Protein AF-A0A7K3YG93-F1 (afdb_monomer_lite)

Radius of gyration: 19.0 Å; chains: 1; bounding box: 47×40×54 Å

Structure (mmCIF, N/CA/C/O backbone):
data_AF-A0A7K3YG93-F1
#
_entry.id   AF-A0A7K3YG93-F1
#
loop_
_atom_site.group_PDB
_atom_site.id
_atom_site.type_symbol
_atom_site.label_atom_id
_atom_site.label_alt_id
_atom_site.label_comp_id
_atom_site.label_asym_id
_atom_site.label_entity_id
_atom_site.label_seq_id
_atom_site.pdbx_PDB_ins_code
_atom_site.Cartn_x
_atom_site.Cartn_y
_atom_site.Cartn_z
_atom_site.occupancy
_atom_site.B_iso_or_equiv
_atom_site.auth_seq_id
_atom_site.auth_comp_id
_atom_site.auth_asym_id
_atom_site.auth_atom_id
_atom_site.pdbx_PDB_model_num
ATOM 1 N N . ALA A 1 1 ? -0.088 -0.864 11.728 1.00 60.72 1 ALA A N 1
ATOM 2 C CA . ALA A 1 1 ? -0.391 0.146 10.686 1.00 60.72 1 ALA A CA 1
ATOM 3 C C . ALA A 1 1 ? 0.428 1.402 10.944 1.00 60.72 1 ALA A C 1
ATOM 5 O O . ALA A 1 1 ? 0.607 1.742 12.107 1.00 60.72 1 ALA A O 1
ATOM 6 N N . TYR A 1 2 ? 0.928 2.059 9.896 1.00 77.44 2 TYR A N 1
ATOM 7 C CA . TYR A 1 2 ? 1.592 3.366 9.983 1.00 77.44 2 TYR A CA 1
ATOM 8 C C . TYR A 1 2 ? 0.652 4.437 9.450 1.00 77.44 2 TYR A C 1
ATOM 10 O O . TYR A 1 2 ? -0.000 4.187 8.440 1.00 77.44 2 TYR A O 1
ATOM 18 N N . ARG A 1 3 ? 0.604 5.607 10.090 1.00 77.75 3 ARG A N 1
ATOM 19 C CA . ARG A 1 3 ? -0.238 6.729 9.654 1.00 77.75 3 ARG A CA 1
ATOM 20 C C . ARG A 1 3 ? 0.199 7.260 8.289 1.00 77.75 3 ARG A C 1
ATOM 22 O O . ARG A 1 3 ? -0.555 7.232 7.326 1.00 77.75 3 ARG A O 1
ATOM 29 N N . ASN A 1 4 ? 1.475 7.601 8.184 1.00 73.62 4 ASN A N 1
ATOM 30 C CA . ASN A 1 4 ? 2.064 8.216 7.008 1.00 73.62 4 ASN A CA 1
ATOM 31 C C . ASN A 1 4 ? 3.400 7.541 6.658 1.00 73.62 4 ASN A C 1
ATOM 33 O O . ASN A 1 4 ? 4.295 7.372 7.490 1.00 73.62 4 ASN A O 1
ATOM 37 N N . TYR A 1 5 ? 3.529 7.123 5.398 1.00 82.62 5 TYR A N 1
ATOM 38 C CA . TYR A 1 5 ? 4.774 6.603 4.838 1.00 82.62 5 TYR A CA 1
ATOM 39 C C . TYR A 1 5 ? 5.528 7.702 4.086 1.00 82.62 5 TYR A C 1
ATOM 41 O O . TYR A 1 5 ? 5.063 8.826 3.931 1.00 82.62 5 TYR A O 1
ATOM 49 N N . THR A 1 6 ? 6.750 7.394 3.667 1.00 92.44 6 THR A N 1
ATOM 50 C CA . THR A 1 6 ? 7.580 8.275 2.839 1.00 92.44 6 THR A CA 1
ATOM 51 C C . THR A 1 6 ? 7.626 7.698 1.431 1.00 92.44 6 THR A C 1
ATOM 53 O O . THR A 1 6 ? 7.935 6.518 1.272 1.00 92.44 6 THR A O 1
ATOM 56 N N . ALA A 1 7 ? 7.344 8.520 0.424 1.00 96.69 7 ALA A N 1
ATOM 57 C CA . ALA A 1 7 ? 7.606 8.180 -0.964 1.00 96.69 7 ALA A CA 1
ATOM 58 C C . ALA A 1 7 ? 9.113 8.219 -1.222 1.00 96.69 7 ALA A C 1
ATOM 60 O O . ALA A 1 7 ? 9.806 9.155 -0.810 1.00 96.69 7 ALA A O 1
ATOM 61 N N . TYR A 1 8 ? 9.628 7.219 -1.928 1.00 97.75 8 TYR A N 1
ATOM 62 C CA . TYR A 1 8 ? 11.050 7.117 -2.221 1.00 97.75 8 TYR A CA 1
ATOM 63 C C . TYR A 1 8 ? 11.337 7.295 -3.702 1.00 97.75 8 TYR A C 1
ATOM 65 O O . TYR A 1 8 ? 10.707 6.676 -4.556 1.00 97.75 8 TYR A O 1
ATOM 73 N N . ILE A 1 9 ? 12.355 8.106 -3.980 1.00 97.69 9 ILE A N 1
ATOM 74 C CA . ILE A 1 9 ? 13.013 8.215 -5.283 1.00 97.69 9 ILE A CA 1
ATOM 75 C C . ILE A 1 9 ? 14.502 7.911 -5.119 1.00 97.69 9 ILE A C 1
ATOM 77 O O . ILE A 1 9 ? 15.042 7.972 -4.015 1.00 97.69 9 ILE A O 1
ATOM 81 N N . ASN A 1 10 ? 15.198 7.638 -6.218 1.00 97.50 10 ASN A N 1
ATOM 82 C CA . ASN A 1 10 ? 16.649 7.483 -6.211 1.00 97.50 10 ASN A CA 1
ATOM 83 C C . ASN A 1 10 ? 17.319 8.634 -6.966 1.00 97.50 10 ASN A C 1
ATOM 85 O O . ASN A 1 10 ? 17.122 8.772 -8.171 1.00 97.50 10 ASN A O 1
ATOM 89 N N . ARG A 1 11 ? 18.124 9.458 -6.286 1.00 96.38 11 ARG A N 1
ATOM 90 C CA . ARG A 1 11 ? 18.856 10.568 -6.929 1.00 96.38 11 ARG A CA 1
ATOM 91 C C . ARG A 1 11 ? 20.159 10.158 -7.613 1.00 96.38 11 ARG A C 1
ATOM 93 O O . ARG A 1 11 ? 20.694 10.955 -8.383 1.00 96.38 11 ARG A O 1
ATOM 100 N N . GLN A 1 12 ? 20.682 8.970 -7.326 1.00 96.69 12 GLN A N 1
ATOM 101 C CA . GLN A 1 12 ? 21.918 8.478 -7.928 1.00 96.69 12 GLN A CA 1
ATOM 102 C C . GLN A 1 12 ? 21.663 7.983 -9.358 1.00 96.69 12 GLN A C 1
ATOM 104 O O . GLN A 1 12 ? 20.558 7.541 -9.658 1.00 96.69 12 GLN A O 1
ATOM 109 N N . PRO A 1 13 ? 22.652 8.028 -10.265 1.00 96.44 13 PRO A N 1
ATOM 110 C CA . PRO A 1 13 ? 22.488 7.523 -11.630 1.00 96.44 13 PRO A CA 1
ATOM 111 C C . PRO A 1 13 ? 22.452 5.985 -11.721 1.00 96.44 13 PRO A C 1
ATOM 113 O O . PRO A 1 13 ? 22.258 5.442 -12.805 1.00 96.44 13 PRO A O 1
ATOM 116 N N . SER A 1 14 ? 22.653 5.281 -10.605 1.00 96.56 14 SER A N 1
ATOM 117 C CA . SER A 1 14 ? 22.597 3.822 -10.502 1.00 96.56 14 SER A CA 1
ATOM 118 C C . SER A 1 14 ? 21.203 3.323 -10.114 1.00 96.56 14 SER A C 1
ATOM 120 O O . SER A 1 14 ? 20.341 4.086 -9.679 1.00 96.56 14 SER A O 1
ATOM 122 N N . ARG A 1 15 ? 20.977 2.012 -10.248 1.00 97.38 15 ARG A N 1
ATOM 123 C CA . ARG A 1 15 ? 19.822 1.333 -9.649 1.00 97.38 15 ARG A CA 1
ATOM 124 C C . ARG A 1 15 ? 20.145 0.973 -8.196 1.00 97.38 15 ARG A C 1
ATOM 126 O O . ARG A 1 15 ? 21.218 0.439 -7.932 1.00 97.38 15 ARG A O 1
ATOM 133 N N . MET A 1 16 ? 19.221 1.251 -7.279 1.00 97.38 16 MET A N 1
ATOM 134 C CA . MET A 1 16 ? 19.376 0.954 -5.852 1.00 97.38 16 MET A CA 1
ATOM 135 C C . MET A 1 16 ? 18.564 -0.281 -5.460 1.00 97.38 16 MET A C 1
ATOM 137 O O . MET A 1 16 ? 17.342 -0.290 -5.607 1.00 97.38 16 MET A O 1
ATOM 141 N N . THR A 1 17 ? 19.225 -1.297 -4.911 1.00 97.88 17 THR A N 1
ATOM 142 C CA . THR A 1 17 ? 18.550 -2.442 -4.289 1.00 97.88 17 THR A CA 1
ATOM 143 C C . THR A 1 17 ? 17.879 -2.005 -2.990 1.00 97.88 17 THR A C 1
ATOM 145 O O . THR A 1 17 ? 18.508 -1.388 -2.133 1.00 97.88 17 THR A O 1
ATOM 148 N N . THR A 1 18 ? 16.586 -2.283 -2.845 1.00 96.50 18 THR A N 1
ATOM 149 C CA . THR A 1 18 ? 15.791 -1.823 -1.702 1.00 96.50 18 THR A CA 1
ATOM 150 C C . THR A 1 18 ? 14.505 -2.630 -1.523 1.00 96.50 18 THR A C 1
ATOM 152 O O . THR A 1 18 ? 13.953 -3.161 -2.490 1.00 96.50 18 THR A O 1
ATOM 155 N N . ILE A 1 19 ? 13.996 -2.662 -0.290 1.00 95.56 19 ILE A N 1
ATOM 156 C CA . ILE A 1 19 ? 12.670 -3.206 0.031 1.00 95.56 19 ILE A CA 1
ATOM 157 C C . ILE A 1 19 ? 11.530 -2.381 -0.583 1.00 95.56 19 ILE A C 1
ATOM 159 O O . ILE A 1 19 ? 10.408 -2.859 -0.684 1.00 95.56 19 ILE A O 1
ATOM 163 N N . PHE A 1 20 ? 11.815 -1.160 -1.049 1.00 95.69 20 PHE A N 1
ATOM 164 C CA . PHE A 1 20 ? 10.829 -0.275 -1.674 1.00 95.69 20 PHE A CA 1
ATOM 165 C C . PHE A 1 20 ? 10.733 -0.417 -3.198 1.00 95.69 20 PHE A C 1
ATOM 167 O O . PHE A 1 20 ? 10.225 0.474 -3.869 1.00 95.69 20 PHE A O 1
ATOM 174 N N . SER A 1 21 ? 11.265 -1.488 -3.787 1.00 96.44 21 SER A N 1
ATOM 175 C CA . SER A 1 21 ? 11.189 -1.732 -5.231 1.00 96.44 21 SER A CA 1
ATOM 176 C C . SER A 1 21 ? 11.214 -3.228 -5.531 1.00 96.44 21 SER A C 1
ATOM 178 O O . SER A 1 21 ? 11.872 -3.984 -4.819 1.00 96.44 21 SER A O 1
ATOM 180 N N . VAL A 1 22 ? 10.545 -3.659 -6.603 1.00 97.06 22 VAL A N 1
ATOM 181 C CA . VAL A 1 22 ? 10.549 -5.063 -7.052 1.00 97.06 22 VAL A CA 1
ATOM 182 C C . VAL A 1 22 ? 11.882 -5.428 -7.702 1.00 97.06 22 VAL A C 1
ATOM 184 O O . VAL A 1 22 ? 12.492 -6.430 -7.345 1.00 97.06 22 VAL A O 1
ATOM 187 N N . THR A 1 23 ? 12.371 -4.596 -8.622 1.00 96.19 23 THR A N 1
ATOM 188 C CA . THR A 1 23 ? 13.607 -4.851 -9.383 1.00 96.19 23 THR A CA 1
ATOM 189 C C . THR A 1 23 ? 14.755 -3.914 -9.005 1.00 96.19 23 THR A C 1
ATOM 191 O O . THR A 1 23 ? 15.843 -4.037 -9.555 1.00 96.19 23 THR A O 1
ATOM 194 N N . GLY A 1 24 ? 14.531 -2.991 -8.066 1.00 97.12 24 GLY A N 1
ATOM 195 C CA . GLY A 1 24 ? 15.477 -1.975 -7.596 1.00 97.12 24 GLY A CA 1
ATOM 196 C C . GLY A 1 24 ? 15.094 -0.592 -8.116 1.00 97.12 24 GLY A C 1
ATOM 197 O O . GLY A 1 24 ? 14.645 -0.477 -9.248 1.00 97.12 24 GLY A O 1
ATOM 198 N N . LEU A 1 25 ? 15.266 0.457 -7.314 1.00 97.12 25 LEU A N 1
ATOM 199 C CA . LEU A 1 25 ? 14.779 1.803 -7.624 1.00 97.12 25 LEU A CA 1
ATOM 200 C C . LEU A 1 25 ? 15.732 2.528 -8.587 1.00 97.12 25 LEU A C 1
ATOM 202 O O . LEU A 1 25 ? 16.892 2.795 -8.250 1.00 97.12 25 LEU A O 1
ATOM 206 N N . GLN A 1 26 ? 15.271 2.828 -9.797 1.00 97.19 26 GLN A N 1
ATOM 207 C CA . GLN A 1 26 ? 16.059 3.433 -10.865 1.00 97.19 26 GLN A CA 1
ATOM 208 C C . GLN A 1 26 ? 16.190 4.948 -10.688 1.00 97.19 26 GLN A C 1
ATOM 210 O O . GLN A 1 26 ? 15.213 5.676 -10.498 1.00 97.19 26 GLN A O 1
ATOM 215 N N . GLY A 1 27 ? 17.420 5.444 -10.795 1.00 95.81 27 GLY A N 1
ATOM 216 C CA . GLY A 1 27 ? 17.695 6.872 -10.807 1.00 95.81 27 GLY A CA 1
ATOM 217 C C . GLY A 1 27 ? 18.307 7.369 -12.124 1.00 95.81 27 GLY A C 1
ATOM 218 O O . GLY A 1 27 ? 18.470 6.602 -13.076 1.00 95.81 27 GLY A O 1
ATOM 219 N N . PRO A 1 28 ? 18.598 8.677 -12.218 1.00 95.88 28 PRO A N 1
ATOM 220 C CA . PRO A 1 28 ? 18.260 9.698 -11.231 1.00 95.88 28 PRO A CA 1
ATOM 221 C C . PRO A 1 28 ? 16.800 10.164 -11.399 1.00 95.88 28 PRO A C 1
ATOM 223 O O . PRO A 1 28 ? 16.418 10.644 -12.466 1.00 95.88 28 PRO A O 1
ATOM 226 N N . CYS A 1 29 ? 15.992 10.033 -10.343 1.00 95.62 29 CYS A N 1
ATOM 227 C CA . CYS A 1 29 ? 14.577 10.420 -10.265 1.00 95.62 29 CYS A CA 1
ATOM 228 C C . CYS A 1 29 ? 13.727 9.905 -11.443 1.00 95.62 29 CYS A C 1
ATOM 230 O O . CYS A 1 29 ? 12.927 10.657 -12.000 1.00 95.62 29 CYS A O 1
ATOM 232 N N . ARG A 1 30 ? 13.941 8.651 -11.866 1.00 95.75 30 ARG A N 1
ATOM 233 C CA . ARG A 1 30 ? 13.209 8.044 -12.993 1.00 95.75 30 ARG A CA 1
ATOM 234 C C . ARG A 1 30 ? 11.867 7.463 -12.580 1.00 95.75 30 ARG A C 1
ATOM 236 O O . ARG A 1 30 ? 10.958 7.417 -13.397 1.00 95.75 30 ARG A O 1
ATOM 243 N N . GLU A 1 31 ? 11.764 7.056 -11.326 1.00 96.19 31 GLU A N 1
ATOM 244 C CA . GLU A 1 31 ? 10.587 6.421 -10.765 1.00 96.19 31 GLU A CA 1
ATOM 245 C C . GLU A 1 31 ? 10.474 6.710 -9.268 1.00 96.19 31 GLU A C 1
ATOM 247 O O . GLU A 1 31 ? 11.459 7.060 -8.603 1.00 96.19 31 GLU A O 1
ATOM 252 N N . ALA A 1 32 ? 9.252 6.574 -8.767 1.00 97.31 32 ALA A N 1
ATOM 253 C CA . ALA A 1 32 ? 8.901 6.677 -7.368 1.00 97.31 32 ALA A CA 1
ATOM 254 C C . ALA A 1 32 ? 8.198 5.406 -6.888 1.00 97.31 32 ALA A C 1
ATOM 256 O O . ALA A 1 32 ? 7.448 4.770 -7.630 1.00 97.31 32 ALA A O 1
ATOM 257 N N . SER A 1 33 ? 8.417 5.084 -5.618 1.00 97.06 33 SER A N 1
ATOM 258 C CA . SER A 1 33 ? 7.696 4.040 -4.899 1.00 97.06 33 SER A CA 1
ATOM 259 C C . SER A 1 33 ? 6.996 4.630 -3.686 1.00 97.06 33 SER A C 1
ATOM 261 O O . SER A 1 33 ? 7.556 5.497 -3.004 1.00 97.06 33 SER A O 1
ATOM 263 N N . VAL A 1 34 ? 5.772 4.176 -3.434 1.00 95.75 34 VAL A N 1
ATOM 264 C CA . VAL A 1 34 ? 4.904 4.684 -2.368 1.00 95.75 34 VAL A CA 1
ATOM 265 C C . VAL A 1 34 ? 4.242 3.539 -1.606 1.00 95.75 34 VAL A C 1
ATOM 267 O O . VAL A 1 34 ? 4.029 2.451 -2.145 1.00 95.75 34 VAL A O 1
ATOM 270 N N . SER A 1 35 ? 3.860 3.816 -0.364 1.00 93.19 35 SER A N 1
ATOM 271 C CA . SER A 1 35 ? 3.101 2.908 0.500 1.00 93.19 35 SER A CA 1
ATOM 272 C C . SER A 1 35 ? 2.025 3.693 1.238 1.00 93.19 35 SER A C 1
ATOM 274 O O . SER A 1 35 ? 2.188 4.887 1.467 1.00 93.19 35 SER A O 1
ATOM 276 N N . GLY A 1 36 ? 0.972 3.003 1.662 1.00 91.94 36 GLY A N 1
ATOM 277 C CA . GLY A 1 36 ? -0.138 3.549 2.431 1.00 91.94 36 GLY A CA 1
ATOM 278 C C . GLY A 1 36 ? -1.427 3.654 1.624 1.00 91.94 36 GLY A C 1
ATOM 279 O O . GLY A 1 36 ? -1.422 3.765 0.399 1.00 91.94 36 GLY A O 1
ATOM 280 N N . CYS A 1 37 ? -2.547 3.618 2.338 1.00 92.06 37 CYS A N 1
ATOM 281 C CA . CYS A 1 37 ? -3.877 3.607 1.742 1.00 92.06 37 CYS A CA 1
ATOM 282 C C . CYS A 1 37 ? -4.572 4.971 1.803 1.00 92.06 37 CYS A C 1
ATOM 284 O O . CYS A 1 37 ? -5.772 4.988 1.615 1.00 92.06 37 CYS A O 1
ATOM 286 N N . GLY A 1 38 ? -3.875 6.085 2.056 1.00 94.25 38 GLY A N 1
ATOM 287 C CA . GLY A 1 38 ? -4.475 7.428 2.041 1.00 94.25 38 GLY A CA 1
ATOM 288 C C . GLY A 1 38 ? -5.605 7.622 3.058 1.00 94.25 38 GLY A C 1
ATOM 289 O O . GLY A 1 38 ? -5.497 7.154 4.189 1.00 94.25 38 GLY A O 1
ATOM 290 N N . GLU A 1 39 ? -6.687 8.279 2.647 1.00 95.19 39 GLU A N 1
ATOM 291 C CA . GLU A 1 39 ? -7.823 8.715 3.483 1.00 95.19 39 GLU A CA 1
ATOM 292 C C . GLU A 1 39 ? -8.576 7.606 4.225 1.00 95.19 39 GLU A C 1
ATOM 294 O O . GLU A 1 39 ? -9.309 7.908 5.154 1.00 95.19 39 GLU A O 1
ATOM 299 N N . ILE A 1 40 ? -8.386 6.324 3.896 1.00 94.56 40 ILE A N 1
ATOM 300 C CA . ILE A 1 40 ? -8.977 5.208 4.668 1.00 94.56 40 ILE A CA 1
ATOM 301 C C . ILE A 1 40 ? -8.044 4.665 5.755 1.00 94.56 40 ILE A C 1
ATOM 303 O O . ILE A 1 40 ? -8.359 3.678 6.420 1.00 94.56 40 ILE A O 1
ATOM 307 N N . ASN A 1 41 ? -6.859 5.252 5.925 1.00 95.12 41 ASN A N 1
ATOM 308 C CA . ASN A 1 41 ? -5.943 4.845 6.976 1.00 95.12 41 ASN A CA 1
ATOM 309 C C . ASN A 1 41 ? -6.586 5.101 8.352 1.00 95.12 41 ASN A C 1
ATOM 311 O O . ASN A 1 41 ? -6.976 6.238 8.628 1.00 95.12 41 ASN A O 1
ATOM 315 N N . PRO A 1 42 ? -6.657 4.101 9.249 1.00 94.81 42 PRO A N 1
ATOM 316 C CA . PRO A 1 42 ? -7.318 4.269 10.541 1.00 94.81 42 PRO A CA 1
ATOM 317 C C . PRO A 1 42 ? -6.687 5.376 11.398 1.00 94.81 42 PRO A C 1
ATOM 319 O O . PRO A 1 42 ? -7.399 6.063 12.117 1.00 94.81 42 PRO A O 1
ATOM 322 N N . LEU A 1 43 ? -5.373 5.599 11.294 1.00 94.69 43 LEU A N 1
ATOM 323 C CA . LEU A 1 43 ? -4.686 6.649 12.052 1.00 94.69 43 LEU A CA 1
ATOM 324 C C . LEU A 1 43 ? -4.836 8.045 11.437 1.00 94.69 43 LEU A C 1
ATOM 326 O O . LEU A 1 43 ? -4.670 9.030 12.151 1.00 94.69 43 LEU A O 1
ATOM 330 N N . GLU A 1 44 ? -5.136 8.147 10.138 1.00 94.75 44 GLU A N 1
ATOM 331 C CA . GLU A 1 44 ? -5.528 9.436 9.546 1.00 94.75 44 GLU A CA 1
ATOM 332 C C . GLU A 1 44 ? -6.963 9.804 9.931 1.00 94.75 44 GLU A C 1
ATOM 334 O O . GLU A 1 44 ? -7.272 10.980 10.076 1.00 94.75 44 GLU A O 1
ATOM 339 N N . ASN A 1 45 ? -7.800 8.796 10.194 1.00 95.25 45 ASN A N 1
ATOM 340 C CA . ASN A 1 45 ? -9.181 8.948 10.650 1.00 95.25 45 ASN A CA 1
ATOM 341 C C . ASN A 1 45 ? -9.333 9.112 12.176 1.00 95.25 45 ASN A C 1
ATOM 343 O O . ASN A 1 45 ? -10.432 9.380 12.657 1.00 95.25 45 ASN A O 1
ATOM 347 N N . ASP A 1 46 ? -8.251 8.974 12.946 1.00 94.25 46 ASP A N 1
ATOM 348 C CA . ASP A 1 46 ? -8.211 9.275 14.383 1.00 94.25 46 ASP A CA 1
ATOM 349 C C . ASP A 1 46 ? -7.031 10.207 14.725 1.00 94.25 46 ASP A C 1
ATOM 351 O O . ASP A 1 46 ? -6.137 9.852 15.500 1.00 94.25 46 ASP A O 1
ATOM 355 N N . PRO A 1 47 ? -6.983 11.420 14.142 1.00 90.75 47 PRO A N 1
ATOM 356 C CA . PRO A 1 47 ? -5.830 12.311 14.265 1.00 90.75 47 PRO A CA 1
ATOM 357 C C . PRO A 1 47 ? -5.608 12.819 15.697 1.00 90.75 47 PRO A C 1
ATOM 359 O O . PRO A 1 47 ? -4.511 13.280 16.014 1.00 90.75 47 PRO A O 1
ATOM 362 N N . PHE A 1 48 ? -6.641 12.748 16.541 1.00 89.56 48 PHE A N 1
ATOM 363 C CA . PHE A 1 48 ? -6.632 13.187 17.935 1.00 89.56 48 PHE A CA 1
ATOM 364 C C . PHE A 1 48 ? -6.408 12.034 18.931 1.00 89.56 48 PHE A C 1
ATOM 366 O O . PHE A 1 48 ? -6.352 12.296 20.132 1.00 89.56 48 PHE A O 1
ATOM 373 N N . GLY A 1 49 ? -6.296 10.784 18.460 1.00 90.25 49 GLY A N 1
ATOM 374 C CA . GLY A 1 49 ? -6.100 9.604 19.311 1.00 90.25 49 GLY A CA 1
ATOM 375 C C . GLY A 1 49 ? -7.257 9.351 20.282 1.00 90.25 49 GLY A C 1
ATOM 376 O O . GLY A 1 49 ? -7.027 9.015 21.442 1.00 90.25 49 GLY A O 1
ATOM 377 N N . LEU A 1 50 ? -8.497 9.584 19.844 1.00 91.12 50 LEU A N 1
ATOM 378 C CA . LEU A 1 50 ? -9.702 9.471 20.671 1.00 91.12 50 LEU A CA 1
ATOM 379 C C . LEU A 1 50 ? -10.285 8.057 20.680 1.00 91.12 50 LEU A C 1
ATOM 381 O O . LEU A 1 50 ? -11.047 7.728 21.590 1.00 91.12 50 LEU A O 1
ATOM 385 N N . ALA A 1 51 ? -9.981 7.248 19.665 1.00 91.81 51 ALA A N 1
ATOM 386 C CA . ALA A 1 51 ? -10.581 5.934 19.464 1.00 91.81 51 ALA A CA 1
ATOM 387 C C . ALA A 1 51 ? -9.554 4.799 19.507 1.00 91.81 51 ALA A C 1
ATOM 389 O O . ALA A 1 51 ? -9.857 3.723 20.019 1.00 91.81 51 ALA A O 1
ATOM 390 N N . ILE A 1 52 ? -8.356 5.017 18.965 1.00 93.94 52 ILE A N 1
ATOM 391 C CA . ILE A 1 52 ? -7.375 3.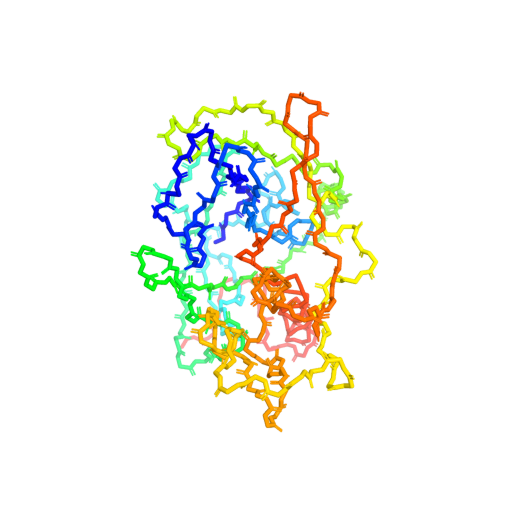964 18.725 1.00 93.94 52 ILE A CA 1
ATOM 392 C C . ILE A 1 52 ? -6.268 4.022 19.777 1.00 93.94 52 ILE A C 1
ATOM 394 O O . ILE A 1 52 ? -5.375 4.864 19.738 1.00 93.94 52 ILE A O 1
ATOM 398 N N . GLY A 1 53 ? -6.288 3.055 20.687 1.00 92.31 53 GLY A N 1
ATOM 399 C CA . GLY A 1 53 ? -5.257 2.843 21.704 1.00 92.31 53 GLY A CA 1
ATOM 400 C C . GLY A 1 53 ? -5.080 1.370 22.068 1.00 92.31 53 GLY A C 1
ATOM 401 O O . GLY A 1 53 ? -5.709 0.487 21.481 1.00 92.31 53 GLY A O 1
ATOM 402 N N . ALA A 1 54 ? -4.227 1.082 23.052 1.00 93.69 54 ALA A N 1
ATOM 403 C CA . ALA A 1 54 ? -4.086 -0.276 23.575 1.00 93.69 54 ALA A CA 1
ATOM 404 C C . ALA A 1 54 ? -5.447 -0.824 24.046 1.00 93.69 54 ALA A C 1
ATOM 406 O O . ALA A 1 54 ? -6.199 -0.129 24.726 1.00 93.69 54 ALA A O 1
ATOM 407 N N . GLY A 1 55 ? -5.773 -2.059 23.665 1.00 93.06 55 GLY A N 1
ATOM 408 C CA . GLY A 1 55 ? -7.075 -2.671 23.935 1.00 93.06 55 GLY A CA 1
ATOM 409 C C . GLY A 1 55 ? -8.141 -2.421 22.864 1.00 93.06 55 GLY A C 1
ATOM 410 O O . GLY A 1 55 ? -9.237 -2.964 22.982 1.00 93.06 55 GLY A O 1
ATOM 411 N N . THR A 1 56 ? -7.843 -1.652 21.813 1.00 94.94 56 THR A N 1
ATOM 412 C CA . THR A 1 56 ? -8.793 -1.432 20.709 1.00 94.94 56 THR A CA 1
ATOM 413 C C . THR A 1 56 ? -8.940 -2.709 19.879 1.00 94.94 56 THR A C 1
ATOM 415 O O . THR A 1 56 ? -7.924 -3.193 19.359 1.00 94.94 56 THR A O 1
ATOM 418 N N . PRO A 1 57 ? -10.160 -3.259 19.727 1.00 95.12 57 PRO A N 1
ATOM 419 C CA . PRO A 1 57 ? -10.419 -4.387 18.840 1.00 95.12 57 PRO A CA 1
ATOM 420 C C . PRO A 1 57 ? -10.208 -3.992 17.378 1.00 95.12 57 PRO A C 1
ATOM 422 O O . PRO A 1 57 ? -10.579 -2.897 16.952 1.00 95.12 57 PRO A O 1
ATOM 425 N N . VAL A 1 58 ? -9.636 -4.895 16.588 1.00 96.38 58 VAL A N 1
ATOM 426 C CA . VAL A 1 58 ? -9.334 -4.669 15.166 1.00 96.38 58 VAL A CA 1
ATOM 427 C C . VAL A 1 58 ? -9.564 -5.940 14.358 1.00 96.38 58 VAL A C 1
ATOM 429 O O . VAL A 1 58 ? -9.612 -7.034 14.925 1.00 96.38 58 VAL A O 1
ATOM 432 N N . LEU A 1 59 ? -9.640 -5.816 13.031 1.00 97.06 59 LEU A N 1
ATOM 433 C CA . LEU A 1 59 ? -9.291 -6.946 12.170 1.00 97.06 59 LEU A CA 1
ATOM 434 C C . LEU A 1 59 ? -7.847 -6.799 11.710 1.00 97.06 59 LEU A C 1
ATOM 436 O O . LEU A 1 59 ? -7.498 -5.809 11.069 1.00 97.06 59 LEU A O 1
ATOM 440 N N . LEU A 1 60 ? -7.029 -7.801 12.015 1.00 96.69 60 LEU A N 1
ATOM 441 C CA . LEU A 1 60 ? -5.685 -7.968 11.481 1.00 96.69 60 LEU A CA 1
ATOM 442 C C . LEU A 1 60 ? -5.744 -9.053 10.408 1.00 96.69 60 LEU A C 1
ATOM 444 O O . LEU A 1 60 ? -6.007 -10.217 10.709 1.00 96.69 60 LEU A O 1
ATOM 448 N N . ASN A 1 61 ? -5.527 -8.671 9.152 1.00 96.38 61 ASN A N 1
ATOM 449 C CA . ASN A 1 61 ? -5.632 -9.563 7.997 1.00 96.38 61 ASN A CA 1
ATOM 450 C C . ASN A 1 61 ? -6.967 -10.344 7.931 1.00 96.38 61 ASN A C 1
ATOM 452 O O . ASN A 1 61 ? -7.001 -11.528 7.593 1.00 96.38 61 ASN A O 1
ATOM 456 N N . GLY A 1 62 ? -8.075 -9.706 8.321 1.00 95.50 62 GLY A N 1
ATOM 457 C CA . GLY A 1 62 ? -9.406 -10.326 8.380 1.00 95.50 62 GLY A CA 1
ATOM 458 C C . GLY A 1 62 ? -9.675 -11.211 9.608 1.00 95.50 62 GLY A C 1
ATOM 459 O O . GLY A 1 62 ? -10.809 -11.662 9.783 1.00 95.50 62 GLY A O 1
ATOM 460 N N . SER A 1 63 ? -8.686 -11.437 10.475 1.00 95.25 63 SER A N 1
ATOM 461 C CA . SER A 1 63 ? -8.856 -12.128 11.760 1.00 95.25 63 SER A CA 1
ATOM 462 C C . SER A 1 63 ? -9.093 -11.136 12.891 1.00 95.25 63 SER A C 1
ATOM 464 O O . SER A 1 63 ? -8.630 -9.999 12.813 1.00 95.25 63 SER A O 1
ATOM 466 N N . ALA A 1 64 ? -9.773 -11.557 13.956 1.00 93.88 64 ALA A N 1
ATOM 467 C CA . ALA A 1 64 ? -9.898 -10.738 15.156 1.00 93.88 64 ALA A CA 1
ATOM 468 C C . ALA A 1 64 ? -8.517 -10.489 15.785 1.00 93.88 64 ALA A C 1
ATOM 470 O O . ALA A 1 64 ? -7.675 -11.386 15.881 1.00 93.88 64 ALA A O 1
ATOM 471 N N . GLY A 1 65 ? -8.289 -9.255 16.217 1.00 94.75 65 GLY A N 1
ATOM 472 C CA . GLY A 1 65 ? -7.058 -8.847 16.869 1.00 94.75 65 GLY A CA 1
ATOM 473 C C . GLY A 1 65 ? -7.268 -7.683 17.824 1.00 94.75 65 GLY A C 1
ATOM 474 O O . GLY A 1 65 ? -8.378 -7.178 18.003 1.00 94.75 65 GLY A O 1
ATOM 475 N N . LEU A 1 66 ? -6.167 -7.243 18.423 1.00 95.31 66 LEU A N 1
ATOM 476 C CA . LEU A 1 66 ? -6.133 -6.184 19.418 1.00 95.31 66 LEU A CA 1
ATOM 477 C C . LEU A 1 66 ? -4.898 -5.309 19.215 1.00 95.31 66 LEU A C 1
ATOM 479 O O . LEU A 1 66 ? -3.788 -5.816 19.033 1.00 95.31 66 LEU A O 1
ATOM 483 N N . VAL A 1 67 ? -5.065 -3.993 19.306 1.00 96.50 67 VAL A N 1
ATOM 484 C CA . VAL A 1 67 ? -3.930 -3.074 19.455 1.00 96.50 67 VAL A CA 1
ATOM 485 C C . VAL A 1 67 ? -3.290 -3.307 20.824 1.00 96.50 67 VAL A C 1
ATOM 487 O O . VAL A 1 67 ? -3.966 -3.229 21.847 1.00 96.50 67 VAL A O 1
ATOM 490 N N . THR A 1 68 ? -1.984 -3.562 20.870 1.00 95.94 68 THR A N 1
ATOM 491 C CA . THR A 1 68 ? -1.247 -3.758 22.134 1.00 95.94 68 THR A CA 1
ATOM 492 C C . THR A 1 68 ? -0.482 -2.512 22.570 1.00 95.94 68 THR A C 1
ATOM 494 O O . THR A 1 68 ? -0.027 -2.441 23.707 1.00 95.94 68 THR A O 1
ATOM 497 N N . GLY A 1 69 ? -0.330 -1.532 21.680 1.00 93.88 69 GLY A N 1
ATOM 498 C CA . GLY A 1 69 ? 0.350 -0.272 21.952 1.00 93.88 69 GLY A CA 1
ATOM 499 C C . GLY A 1 69 ? 0.956 0.334 20.693 1.00 93.88 69 GLY A C 1
ATOM 500 O O . GLY A 1 69 ? 0.553 0.025 19.569 1.00 93.88 69 GLY A O 1
ATOM 501 N N . GLU A 1 70 ? 1.952 1.188 20.890 1.00 93.81 70 GLU A N 1
ATOM 502 C CA . GLU A 1 70 ? 2.697 1.822 19.806 1.00 93.81 70 GLU A CA 1
ATOM 503 C C . GLU A 1 70 ? 3.669 0.851 19.123 1.00 93.81 70 GLU A C 1
ATOM 505 O O . GLU A 1 70 ? 4.154 -0.112 19.723 1.00 93.81 70 GLU A O 1
ATOM 510 N N . GLY A 1 71 ? 3.945 1.085 17.842 1.00 92.00 71 GLY A N 1
ATOM 511 C CA . GLY A 1 71 ? 4.964 0.355 17.094 1.00 92.00 71 GLY A CA 1
ATOM 512 C C . GLY A 1 71 ? 6.377 0.895 17.326 1.00 92.00 71 GLY A C 1
ATOM 513 O O . GLY A 1 71 ? 6.593 1.997 17.825 1.00 92.00 71 GLY A O 1
ATOM 514 N N . THR A 1 72 ? 7.379 0.109 16.930 1.00 88.31 72 THR A N 1
ATOM 515 C CA . THR A 1 72 ? 8.801 0.341 17.263 1.00 88.31 72 THR A CA 1
ATOM 516 C C . THR A 1 72 ? 9.397 1.638 16.712 1.00 88.31 72 THR A C 1
ATOM 518 O O . THR A 1 72 ? 10.449 2.073 17.172 1.00 88.31 72 THR A O 1
ATOM 521 N N . ARG A 1 73 ? 8.760 2.251 15.709 1.00 87.56 73 ARG A N 1
ATOM 522 C CA . ARG A 1 73 ? 9.193 3.517 15.093 1.00 87.56 73 ARG A CA 1
ATOM 523 C C . ARG A 1 73 ? 8.171 4.634 15.295 1.00 87.56 73 ARG A C 1
ATOM 525 O O . ARG A 1 73 ? 8.146 5.571 14.502 1.00 87.56 73 ARG A O 1
ATOM 532 N N . SER A 1 74 ? 7.257 4.472 16.248 1.00 91.06 74 SER A N 1
ATOM 533 C CA . SER A 1 74 ? 6.222 5.458 16.551 1.00 91.06 74 SER A CA 1
ATOM 534 C C . SER A 1 74 ? 6.849 6.744 17.080 1.00 91.06 74 SER A C 1
ATOM 536 O O . SER A 1 74 ? 7.755 6.716 17.911 1.00 91.06 74 SER A O 1
ATOM 538 N N . THR A 1 75 ? 6.386 7.872 16.553 1.00 90.62 75 THR A N 1
ATOM 539 C CA . THR A 1 75 ? 6.613 9.208 17.113 1.00 90.62 75 THR A CA 1
ATOM 540 C C . THR A 1 75 ? 5.282 9.958 17.087 1.00 90.62 75 THR A C 1
ATOM 542 O O . THR A 1 75 ? 4.400 9.564 16.315 1.00 90.62 75 THR A O 1
ATOM 545 N N . PRO A 1 76 ? 5.119 11.051 17.853 1.00 86.50 76 PRO A N 1
ATOM 546 C CA . PRO A 1 76 ? 3.897 11.859 17.809 1.00 86.50 76 PRO A CA 1
ATOM 547 C C . PRO A 1 76 ? 3.512 12.315 16.391 1.00 86.50 76 PRO A C 1
ATOM 549 O O . PRO A 1 76 ? 2.336 12.357 16.043 1.00 86.50 76 PRO A O 1
ATOM 552 N N . GLU A 1 77 ? 4.499 12.599 15.539 1.00 85.62 77 GLU A N 1
ATOM 553 C CA . GLU A 1 77 ? 4.302 13.050 14.156 1.00 85.62 77 GLU A CA 1
ATOM 554 C C . GLU A 1 77 ? 4.069 11.895 13.167 1.00 85.62 77 GLU A C 1
ATOM 556 O O . GLU A 1 77 ? 3.551 12.104 12.067 1.00 85.62 77 GLU A O 1
ATOM 561 N N . ARG A 1 78 ? 4.494 10.675 13.522 1.00 87.88 78 ARG A N 1
ATOM 562 C CA . ARG A 1 78 ? 4.427 9.472 12.676 1.00 87.88 78 ARG A CA 1
ATOM 563 C C . ARG A 1 78 ? 3.948 8.257 13.477 1.00 87.88 78 ARG A C 1
ATOM 565 O O . ARG A 1 78 ? 4.684 7.263 13.591 1.00 87.88 78 ARG A O 1
ATOM 572 N N . PRO A 1 79 ? 2.731 8.312 14.045 1.00 91.69 79 PRO A N 1
ATOM 573 C CA . PRO A 1 79 ? 2.239 7.244 14.891 1.00 91.69 79 PRO A CA 1
ATOM 574 C C . PRO A 1 79 ? 2.100 5.950 14.089 1.00 91.69 79 PRO A C 1
ATOM 576 O O . PRO A 1 79 ? 1.762 5.932 12.896 1.00 91.69 79 PRO A O 1
ATOM 579 N N . ASN A 1 80 ? 2.392 4.842 14.754 1.00 93.62 80 ASN A N 1
ATOM 580 C CA . ASN A 1 80 ? 2.139 3.507 14.240 1.00 93.62 80 ASN A CA 1
ATOM 581 C C . ASN A 1 80 ? 1.779 2.555 15.376 1.00 93.62 80 ASN A C 1
ATOM 583 O O . ASN A 1 80 ? 2.112 2.792 16.533 1.00 93.62 80 ASN A O 1
ATOM 587 N N . LEU A 1 81 ? 1.072 1.485 15.026 1.00 94.75 81 LEU A N 1
ATOM 588 C CA . LEU A 1 81 ? 0.474 0.552 15.980 1.00 94.75 81 LEU A CA 1
ATOM 589 C C . LEU A 1 81 ? 1.208 -0.786 15.994 1.00 94.75 81 LEU A C 1
ATOM 591 O O . LEU A 1 81 ? 1.498 -1.333 14.922 1.00 94.75 81 LEU A O 1
ATOM 595 N N . THR A 1 82 ? 1.374 -1.347 17.191 1.00 95.88 82 THR A N 1
ATOM 596 C CA . THR A 1 82 ? 1.592 -2.782 17.405 1.00 95.88 82 THR A CA 1
ATOM 597 C C . THR A 1 82 ? 0.241 -3.461 17.609 1.00 95.88 82 THR A C 1
ATOM 599 O O . THR A 1 82 ? -0.604 -2.981 18.367 1.00 95.88 82 THR A O 1
ATOM 602 N N . VAL A 1 83 ? 0.030 -4.577 16.915 1.00 95.88 83 VAL A N 1
ATOM 603 C CA . VAL A 1 83 ? -1.225 -5.332 16.920 1.00 95.88 83 VAL A CA 1
ATOM 604 C C . VAL A 1 83 ? -0.909 -6.814 17.049 1.00 95.88 83 VAL A C 1
ATOM 606 O O . VAL A 1 83 ? 0.039 -7.296 16.428 1.00 95.88 83 VAL A O 1
ATOM 609 N N . ILE A 1 84 ? -1.721 -7.526 17.822 1.00 95.75 84 ILE A N 1
ATOM 610 C CA . ILE A 1 84 ? -1.698 -8.984 17.929 1.00 95.75 84 ILE A CA 1
ATOM 611 C C . ILE A 1 84 ? -3.026 -9.560 17.434 1.00 95.75 84 ILE A C 1
ATOM 613 O O . ILE A 1 84 ? -4.070 -8.930 17.579 1.00 95.75 84 ILE A O 1
ATOM 617 N N . GLY A 1 85 ? -2.998 -10.750 16.844 1.00 93.75 85 GLY A N 1
ATOM 618 C CA . GLY A 1 85 ? -4.193 -11.461 16.396 1.00 93.75 85 GLY A CA 1
ATOM 619 C C . GLY A 1 85 ? -3.876 -12.918 16.087 1.00 93.75 85 GLY A C 1
ATOM 620 O O . GLY A 1 85 ? -2.709 -13.270 15.895 1.00 93.75 85 GLY A O 1
ATOM 621 N N . ASP A 1 86 ? -4.909 -13.757 16.052 1.00 92.69 86 ASP A N 1
ATOM 622 C CA . ASP A 1 86 ? -4.760 -15.177 15.733 1.00 92.69 86 ASP A CA 1
ATOM 623 C C . ASP A 1 86 ? -4.574 -15.370 14.224 1.00 92.69 86 ASP A C 1
ATOM 625 O O . ASP A 1 86 ? -5.424 -14.974 13.419 1.00 92.69 86 ASP A O 1
ATOM 629 N N . ILE A 1 87 ? -3.459 -15.998 13.848 1.00 93.56 87 ILE A N 1
ATOM 630 C CA . ILE A 1 87 ? -3.122 -16.298 12.458 1.00 93.56 87 ILE A CA 1
ATOM 631 C C . ILE A 1 87 ? -4.063 -17.337 11.838 1.00 93.56 87 ILE A C 1
ATOM 633 O O . ILE A 1 87 ? -4.276 -17.301 10.628 1.00 93.56 87 ILE A O 1
ATOM 637 N N . ALA A 1 88 ? -4.664 -18.227 12.636 1.00 94.19 88 ALA A N 1
ATOM 638 C CA . ALA A 1 88 ? -5.545 -19.282 12.134 1.00 94.19 88 ALA A CA 1
ATOM 639 C C . ALA A 1 88 ? -6.820 -18.725 11.478 1.00 94.19 88 ALA A C 1
ATOM 641 O O . ALA A 1 88 ? -7.349 -19.330 10.548 1.00 94.19 88 ALA A O 1
ATOM 642 N N . GLY A 1 89 ? -7.290 -17.559 11.934 1.00 91.94 89 GLY A N 1
ATOM 643 C CA . GLY A 1 89 ? -8.448 -16.860 11.373 1.00 91.94 89 GLY A CA 1
ATOM 644 C C . GLY A 1 89 ? -8.121 -15.862 10.257 1.00 91.94 89 GLY A C 1
ATOM 645 O O . GLY A 1 89 ? -9.028 -15.180 9.775 1.00 91.94 89 GLY A O 1
ATOM 646 N N . MET A 1 90 ? -6.847 -15.706 9.871 1.00 95.06 90 MET A N 1
ATOM 647 C CA . MET A 1 90 ? -6.450 -14.724 8.856 1.00 95.06 90 MET A CA 1
ATOM 648 C C . MET A 1 90 ? -6.817 -15.194 7.451 1.00 95.06 90 MET A C 1
ATOM 650 O O . MET A 1 90 ? -6.703 -16.370 7.111 1.00 95.06 90 MET A O 1
ATOM 654 N N . GLN A 1 91 ? -7.211 -14.246 6.604 1.00 94.12 91 GLN A N 1
ATOM 655 C CA . GLN A 1 91 ? -7.522 -14.512 5.205 1.00 94.12 91 GLN A CA 1
ATOM 656 C C . GLN A 1 91 ? -6.294 -14.189 4.335 1.00 94.12 91 GLN A C 1
ATOM 658 O O . GLN A 1 91 ? -5.808 -13.054 4.380 1.00 94.12 91 GLN A O 1
ATOM 663 N N . PRO A 1 92 ? -5.802 -15.123 3.496 1.00 92.12 92 PRO A N 1
ATOM 664 C CA . PRO A 1 92 ? -4.612 -14.900 2.668 1.00 92.12 92 PRO A CA 1
ATOM 665 C C . PRO A 1 92 ? -4.682 -13.666 1.756 1.00 92.12 92 PRO A C 1
ATOM 667 O O . PRO A 1 92 ? -3.667 -13.010 1.547 1.00 92.12 92 PRO A O 1
ATOM 670 N N . ARG A 1 93 ? -5.873 -13.281 1.274 1.00 92.44 93 ARG A N 1
ATOM 671 C CA . ARG A 1 93 ? -6.058 -12.070 0.447 1.00 92.44 93 ARG A CA 1
ATOM 672 C C . ARG A 1 93 ? -5.671 -10.761 1.148 1.00 92.44 93 ARG A C 1
ATOM 674 O O . ARG A 1 93 ? -5.393 -9.756 0.502 1.00 92.44 93 ARG A O 1
ATOM 681 N N . TYR A 1 94 ? -5.642 -10.776 2.478 1.00 94.50 94 TYR A N 1
ATOM 682 C CA . TYR A 1 94 ? -5.332 -9.633 3.332 1.00 94.50 94 TYR A CA 1
ATOM 683 C C . TYR A 1 94 ? -3.925 -9.697 3.949 1.00 94.50 94 TYR A C 1
ATOM 685 O O . TYR A 1 94 ? -3.506 -8.737 4.600 1.00 94.50 94 TYR A O 1
ATOM 693 N N . MET A 1 95 ? -3.198 -10.802 3.737 1.00 88.06 95 MET A N 1
ATOM 694 C CA . MET A 1 95 ? -1.835 -11.044 4.212 1.00 88.06 95 MET A CA 1
ATOM 695 C C . MET A 1 95 ? -0.985 -11.617 3.076 1.00 88.06 95 MET A C 1
ATOM 697 O O . MET A 1 95 ? -1.023 -12.812 2.790 1.00 88.06 95 MET A O 1
ATOM 701 N N . GLY A 1 96 ? -0.199 -10.765 2.424 1.00 81.56 96 GLY A N 1
ATOM 702 C CA . GLY A 1 96 ? 0.516 -11.131 1.204 1.00 81.56 96 GLY A CA 1
ATOM 703 C C . GLY A 1 96 ? 2.029 -11.115 1.367 1.00 81.56 96 GLY A C 1
ATOM 704 O O . GLY A 1 96 ? 2.597 -10.138 1.851 1.00 81.56 96 GLY A O 1
ATOM 705 N N . GLY A 1 97 ? 2.698 -12.160 0.880 1.00 91.38 97 GLY A N 1
ATOM 706 C CA . GLY A 1 97 ? 4.130 -12.092 0.600 1.00 91.38 97 GLY A CA 1
ATOM 707 C C . GLY A 1 97 ? 4.395 -11.171 -0.593 1.00 91.38 97 GLY A C 1
ATOM 708 O O . GLY A 1 97 ? 3.708 -11.251 -1.612 1.00 91.38 97 GLY A O 1
ATOM 709 N N . PHE A 1 98 ? 5.399 -10.309 -0.477 1.00 95.19 98 PHE A N 1
ATOM 710 C CA . PHE A 1 98 ? 5.778 -9.340 -1.496 1.00 95.19 98 PHE A CA 1
ATOM 711 C C . PHE A 1 98 ? 7.276 -9.433 -1.778 1.00 95.19 98 PHE A C 1
ATOM 713 O O . PHE A 1 98 ? 8.111 -9.119 -0.933 1.00 95.19 98 PHE A O 1
ATOM 720 N N . ARG A 1 99 ? 7.647 -9.879 -2.977 1.00 97.19 99 ARG A N 1
ATOM 721 C CA . ARG A 1 99 ? 9.053 -9.982 -3.385 1.00 97.19 99 ARG A CA 1
ATOM 722 C C . ARG A 1 99 ? 9.593 -8.607 -3.767 1.00 97.19 99 ARG A C 1
ATOM 724 O O . ARG A 1 99 ? 9.094 -7.972 -4.692 1.00 97.19 99 ARG A O 1
ATOM 731 N N . THR A 1 100 ? 10.642 -8.176 -3.078 1.00 97.50 100 THR A N 1
ATOM 732 C CA . THR A 1 100 ? 11.375 -6.941 -3.376 1.00 97.50 100 THR A CA 1
ATOM 733 C C . THR A 1 100 ? 12.761 -7.272 -3.924 1.00 97.50 100 THR A C 1
ATOM 735 O O . THR A 1 100 ? 13.237 -8.405 -3.827 1.00 97.50 100 THR A O 1
ATOM 738 N N . SER A 1 101 ? 13.456 -6.261 -4.434 1.00 97.25 101 SER A N 1
ATOM 739 C CA . SER A 1 101 ? 14.844 -6.396 -4.878 1.00 97.25 101 SER A CA 1
ATOM 740 C C . SER A 1 101 ? 15.817 -6.706 -3.737 1.00 97.25 101 SER A C 1
ATOM 742 O O . SER A 1 101 ? 16.892 -7.242 -3.991 1.00 97.25 101 SER A O 1
ATOM 744 N N . ALA A 1 102 ? 15.448 -6.393 -2.490 1.00 97.56 102 ALA A N 1
ATOM 745 C CA . ALA A 1 102 ? 16.262 -6.644 -1.301 1.00 97.56 102 ALA A CA 1
ATOM 746 C C . ALA A 1 102 ? 15.830 -7.889 -0.502 1.00 97.56 102 ALA A C 1
ATOM 748 O O . ALA A 1 102 ? 16.417 -8.162 0.541 1.00 97.56 102 ALA A O 1
ATOM 749 N N . GLY A 1 103 ? 14.830 -8.642 -0.971 1.00 96.50 103 GLY A N 1
ATOM 750 C CA . GLY A 1 103 ? 14.313 -9.828 -0.285 1.00 96.50 103 GLY A CA 1
ATOM 751 C C . GLY A 1 103 ? 12.787 -9.841 -0.146 1.00 96.50 103 GLY A C 1
ATOM 752 O O . GLY A 1 103 ? 12.103 -8.961 -0.675 1.00 96.50 103 GLY A O 1
ATOM 753 N N . PRO A 1 104 ? 12.225 -10.865 0.510 1.00 95.50 104 PRO A N 1
ATOM 754 C CA . PRO A 1 104 ? 10.793 -10.938 0.766 1.00 95.50 104 PRO A CA 1
ATOM 755 C C . PRO A 1 104 ? 10.365 -9.932 1.841 1.00 95.50 104 PRO A C 1
ATOM 757 O O . PRO A 1 104 ? 11.079 -9.715 2.815 1.00 95.50 104 PRO A O 1
ATOM 760 N N . GLU A 1 105 ? 9.173 -9.376 1.671 1.00 93.06 105 GLU A N 1
ATOM 761 C CA . GLU A 1 105 ? 8.455 -8.567 2.654 1.00 93.06 105 GLU A CA 1
ATOM 762 C C . GLU A 1 105 ? 7.048 -9.123 2.877 1.00 93.06 105 GLU A C 1
ATOM 764 O O . GLU A 1 105 ? 6.511 -9.847 2.034 1.00 93.06 105 GLU A O 1
ATOM 769 N N . CYS A 1 106 ? 6.437 -8.762 4.003 1.00 90.56 106 CYS A N 1
ATOM 770 C CA . CYS A 1 106 ? 5.057 -9.122 4.320 1.00 90.56 106 CYS A CA 1
ATOM 771 C C . CYS A 1 106 ? 4.177 -7.876 4.307 1.00 90.56 106 CYS A C 1
ATOM 773 O O . CYS A 1 106 ? 4.408 -6.932 5.062 1.00 90.56 106 CYS A O 1
ATOM 775 N N . ILE A 1 107 ? 3.129 -7.895 3.490 1.00 90.19 107 ILE A N 1
ATOM 776 C CA . ILE A 1 107 ? 2.094 -6.867 3.493 1.00 90.19 107 ILE A CA 1
ATOM 777 C C . ILE A 1 107 ? 0.953 -7.356 4.368 1.00 90.19 107 ILE A C 1
ATOM 779 O O . ILE A 1 107 ? 0.378 -8.420 4.136 1.00 90.19 107 ILE A O 1
ATOM 783 N N . THR A 1 108 ? 0.658 -6.563 5.389 1.00 93.19 108 THR A N 1
ATOM 784 C CA . THR A 1 108 ? -0.426 -6.793 6.336 1.00 93.19 108 THR A CA 1
ATOM 785 C C . THR A 1 108 ? -1.449 -5.677 6.221 1.00 93.19 108 THR A C 1
ATOM 787 O O . THR A 1 108 ? -1.138 -4.551 5.824 1.00 93.19 108 THR A O 1
ATOM 790 N N . SER A 1 109 ? -2.682 -5.993 6.574 1.00 95.00 109 SER A N 1
ATOM 791 C CA . SER A 1 109 ? -3.808 -5.074 6.552 1.00 95.00 109 SER A CA 1
ATOM 792 C C . SER A 1 109 ? -4.459 -5.010 7.927 1.00 95.00 109 SER A C 1
ATOM 794 O O . SER A 1 109 ? -4.432 -5.961 8.713 1.00 95.00 109 SER A O 1
ATOM 796 N N . LEU A 1 110 ? -4.999 -3.838 8.239 1.00 96.19 110 LEU A N 1
ATOM 797 C CA . LEU A 1 110 ? -5.595 -3.537 9.528 1.00 96.19 110 LEU A CA 1
ATOM 798 C C . LEU A 1 110 ? -6.838 -2.685 9.300 1.00 96.19 110 LEU A C 1
ATOM 800 O O . LEU A 1 110 ? -6.737 -1.642 8.657 1.00 96.19 110 LEU A O 1
ATOM 804 N N . SER A 1 111 ? -7.967 -3.083 9.876 1.00 96.44 111 SER A N 1
ATOM 805 C CA . SER A 1 111 ? -9.167 -2.247 9.948 1.00 96.44 111 SER A CA 1
ATOM 806 C C . SER A 1 111 ? -9.584 -2.044 11.395 1.00 96.44 111 SER A C 1
ATOM 808 O O . SER A 1 111 ? -9.548 -2.979 12.199 1.00 96.44 111 SER A O 1
ATOM 810 N N . VAL A 1 112 ? -10.024 -0.830 11.708 1.00 95.81 112 VAL A N 1
ATOM 811 C CA . VAL A 1 112 ? -10.460 -0.427 13.045 1.00 95.81 112 VAL A CA 1
ATOM 812 C C . VAL A 1 112 ? -11.834 0.214 12.927 1.00 95.81 112 VAL A C 1
ATOM 814 O O . VAL A 1 112 ? -12.067 1.006 12.017 1.00 95.81 112 VAL A O 1
ATOM 817 N N . ALA A 1 113 ? -12.744 -0.130 13.833 1.00 95.12 113 ALA A N 1
ATOM 818 C CA . ALA A 1 113 ? -14.045 0.515 13.903 1.00 95.12 113 ALA A CA 1
ATOM 819 C C . ALA A 1 113 ? -13.912 1.748 14.798 1.00 95.12 113 ALA A C 1
ATOM 821 O O . ALA A 1 113 ? -13.613 1.616 15.983 1.00 95.12 113 ALA A O 1
ATOM 822 N N . ILE A 1 114 ? -14.110 2.938 14.231 1.00 93.81 114 ILE A N 1
ATOM 823 C CA . ILE A 1 114 ? -14.016 4.206 14.963 1.00 93.81 114 ILE A CA 1
ATOM 824 C C . ILE A 1 114 ? -15.424 4.583 15.452 1.00 93.81 114 ILE A C 1
ATOM 826 O O . ILE A 1 114 ? -16.285 4.895 14.625 1.00 93.81 114 ILE A O 1
ATOM 830 N N . PRO A 1 115 ? -15.704 4.528 16.769 1.00 92.12 115 PRO A N 1
ATOM 831 C CA . PRO A 1 115 ? -17.007 4.900 17.303 1.00 92.12 115 PRO A CA 1
ATOM 832 C C . PRO A 1 115 ? -17.209 6.415 17.228 1.00 92.12 115 PRO A C 1
ATOM 834 O O . PRO A 1 115 ? -16.331 7.190 17.602 1.00 92.12 115 PRO A O 1
ATOM 837 N N . ILE A 1 116 ? -18.396 6.839 16.797 1.00 93.31 116 ILE A N 1
ATOM 838 C CA . ILE A 1 116 ? -18.766 8.257 16.735 1.00 93.31 116 ILE A CA 1
ATOM 839 C C . ILE A 1 116 ? -19.576 8.600 17.972 1.00 93.31 116 ILE A C 1
ATOM 841 O O . ILE A 1 116 ? -20.734 8.204 18.093 1.00 93.31 116 ILE A O 1
ATOM 845 N N . LEU A 1 117 ? -18.928 9.290 18.909 1.00 92.19 117 LEU A N 1
ATOM 846 C CA . LEU A 1 117 ? -19.508 9.653 20.202 1.00 92.19 117 LEU A CA 1
ATOM 847 C C . LEU A 1 117 ? -19.824 11.149 20.284 1.00 92.19 117 LEU A C 1
ATOM 849 O O . LEU A 1 117 ? -20.774 11.532 20.961 1.00 92.19 117 LEU A O 1
ATOM 853 N N . ASP A 1 118 ? -19.045 11.981 19.591 1.00 93.62 118 ASP A N 1
ATOM 854 C CA . ASP A 1 118 ? -19.250 13.419 19.490 1.00 93.62 118 ASP A CA 1
ATOM 855 C C . ASP A 1 118 ? -18.625 13.997 18.202 1.00 93.62 118 ASP A C 1
ATOM 857 O O . ASP A 1 118 ? -18.079 13.281 17.354 1.00 93.62 118 ASP A O 1
ATOM 861 N N . ASP A 1 119 ? -18.726 15.316 18.041 1.00 95.12 119 ASP A N 1
ATOM 862 C CA . ASP A 1 119 ? -18.283 16.033 16.841 1.00 95.12 119 ASP A CA 1
ATOM 863 C C . ASP A 1 119 ? -16.768 15.947 16.594 1.00 95.12 119 ASP A C 1
ATOM 865 O O . ASP A 1 119 ? -16.317 16.168 15.468 1.00 95.12 119 ASP A O 1
ATOM 869 N N . ARG A 1 120 ? -15.954 15.606 17.604 1.00 93.44 120 ARG A N 1
ATOM 870 C CA . ARG A 1 120 ? -14.498 15.486 17.433 1.00 93.44 120 ARG A CA 1
ATOM 871 C C . ARG A 1 120 ? -14.135 14.289 16.564 1.00 93.44 120 ARG A C 1
ATOM 873 O O . ARG A 1 120 ? -13.235 14.413 15.735 1.00 93.44 120 ARG A O 1
ATOM 880 N N . GLN A 1 121 ? -14.835 13.158 16.702 1.00 93.88 121 GLN A N 1
ATOM 881 C CA . GLN A 1 121 ? -14.622 12.016 15.807 1.00 93.88 121 GLN A CA 1
ATOM 882 C C . GLN A 1 121 ? -15.117 12.332 14.397 1.00 93.88 121 GLN A C 1
ATOM 884 O O . GLN A 1 121 ? -14.421 12.034 13.431 1.00 93.88 121 GLN A O 1
ATOM 889 N N . VAL A 1 122 ? -16.263 13.011 14.265 1.00 94.44 122 VAL A N 1
ATOM 890 C CA . VAL A 1 122 ? -16.753 13.469 12.954 1.00 94.44 122 VAL A CA 1
ATOM 891 C C . VAL A 1 122 ? -15.720 14.366 12.273 1.00 94.44 122 VAL A C 1
ATOM 893 O O . VAL A 1 122 ? -15.472 14.202 11.085 1.00 94.44 122 VAL A O 1
ATOM 896 N N . ALA A 1 123 ? -15.081 15.281 13.005 1.00 92.94 123 ALA A N 1
ATOM 897 C CA . ALA A 1 123 ? -14.021 16.124 12.460 1.00 92.94 123 ALA A CA 1
ATOM 898 C C . ALA A 1 123 ? -12.801 15.313 11.981 1.00 92.94 123 ALA A C 1
ATOM 900 O O . ALA A 1 123 ? -12.239 15.642 10.941 1.00 92.94 123 ALA A O 1
ATOM 901 N N . GLY A 1 124 ? -12.421 14.251 12.700 1.00 91.69 124 GLY A N 1
ATOM 902 C CA . GLY A 1 124 ? -11.312 13.366 12.323 1.00 91.69 124 GLY A CA 1
ATOM 903 C C . GLY A 1 124 ? -11.580 12.505 11.083 1.00 91.69 124 GLY A C 1
ATOM 904 O O . GLY A 1 124 ? -10.671 12.278 10.294 1.00 91.69 124 GLY A O 1
ATOM 905 N N . LEU A 1 125 ? -12.831 12.089 10.864 1.00 94.38 125 LEU A N 1
ATOM 906 C CA . LEU A 1 125 ? -13.234 11.253 9.722 1.00 94.38 125 LEU A CA 1
ATOM 907 C C . LEU A 1 125 ? -13.356 11.996 8.381 1.00 94.38 125 LEU A C 1
ATOM 909 O O . LEU A 1 125 ? -13.714 11.395 7.371 1.00 94.38 125 LEU A O 1
ATOM 913 N N . ARG A 1 126 ? -13.148 13.315 8.358 1.00 93.94 126 ARG A N 1
ATOM 914 C CA . ARG A 1 126 ? -13.372 14.149 7.164 1.00 93.94 126 ARG A CA 1
ATOM 915 C C . ARG A 1 126 ? -12.134 14.343 6.295 1.00 93.94 126 ARG A C 1
ATOM 917 O O . ARG A 1 126 ? -12.222 15.097 5.333 1.00 93.94 126 ARG A O 1
ATOM 924 N N . VAL A 1 127 ? -11.023 13.697 6.643 1.00 94.69 127 VAL A N 1
ATOM 925 C CA . VAL A 1 127 ? -9.763 13.796 5.904 1.00 94.69 127 VAL A CA 1
ATOM 926 C C . VAL A 1 127 ? -9.902 13.203 4.501 1.00 94.69 127 VAL A C 1
ATOM 928 O O . VAL A 1 127 ? -10.437 12.107 4.340 1.00 94.69 127 VAL A O 1
ATOM 931 N N . LEU A 1 128 ? -9.403 13.920 3.498 1.00 96.31 128 LEU A N 1
ATOM 932 C CA . LEU A 1 128 ? -9.325 13.462 2.111 1.00 96.31 128 LEU A CA 1
ATOM 933 C C . LEU A 1 128 ? -7.881 13.207 1.668 1.00 96.31 128 LEU A C 1
ATOM 935 O O . LEU A 1 128 ? -6.923 13.716 2.253 1.00 96.31 128 LEU A O 1
ATOM 939 N N . ASP A 1 129 ? -7.715 12.429 0.598 1.00 96.38 129 ASP A N 1
ATOM 940 C CA . ASP A 1 129 ? -6.403 12.082 0.037 1.00 96.38 129 ASP A CA 1
ATOM 941 C C . ASP A 1 129 ? -5.532 13.321 -0.292 1.00 96.38 129 ASP A C 1
ATOM 943 O O . ASP A 1 129 ? -4.305 13.260 -0.152 1.00 96.38 129 ASP A O 1
ATOM 947 N N . GLU A 1 130 ? -6.124 14.451 -0.706 1.00 96.56 130 GLU A N 1
ATOM 948 C CA . GLU A 1 130 ? -5.405 15.709 -0.971 1.00 96.56 130 GLU A CA 1
ATOM 949 C C . GLU A 1 130 ? -4.909 16.436 0.288 1.00 96.56 130 GLU A C 1
ATOM 951 O O . GLU A 1 130 ? -4.022 17.282 0.192 1.00 96.56 130 GLU A O 1
ATOM 956 N N . GLU A 1 131 ? -5.444 16.103 1.462 1.00 95.25 131 GLU A N 1
ATOM 957 C CA . GLU A 1 131 ? -5.053 16.695 2.746 1.00 95.25 131 GLU A CA 1
ATOM 958 C C . GLU A 1 131 ? -3.943 15.888 3.438 1.00 95.25 131 GLU A C 1
ATOM 960 O O . GLU A 1 131 ? -3.301 16.375 4.372 1.00 95.25 131 GLU A O 1
ATOM 965 N N . ILE A 1 132 ? -3.675 14.662 2.972 1.00 94.69 132 ILE A N 1
ATOM 966 C CA . ILE A 1 132 ? -2.684 13.772 3.578 1.00 94.69 132 ILE A CA 1
ATOM 967 C C . ILE A 1 132 ? -1.345 13.928 2.868 1.00 94.69 132 ILE A C 1
ATOM 969 O O . ILE A 1 132 ? -1.134 13.438 1.754 1.00 94.69 132 ILE A O 1
ATOM 973 N N . LEU A 1 133 ? -0.413 14.577 3.561 1.00 93.81 133 LEU A N 1
ATOM 974 C CA . LEU A 1 133 ? 0.935 14.829 3.067 1.00 93.81 133 LEU A CA 1
ATOM 975 C C . LEU A 1 133 ? 1.744 13.533 2.945 1.00 93.81 133 LEU A C 1
ATOM 977 O O . LEU A 1 133 ? 1.805 12.701 3.854 1.00 93.81 133 LEU A O 1
ATOM 981 N N . LEU A 1 134 ? 2.436 13.407 1.819 1.00 94.56 134 LEU A N 1
ATOM 982 C CA . LEU A 1 134 ? 3.322 12.307 1.477 1.00 94.56 134 LEU A CA 1
ATOM 983 C C . LEU A 1 134 ? 4.733 12.865 1.229 1.00 94.56 134 LEU A C 1
ATOM 985 O O . LEU A 1 134 ? 5.041 13.331 0.127 1.00 94.56 134 LEU A O 1
ATOM 989 N N . PRO A 1 135 ? 5.629 12.818 2.233 1.00 94.94 135 PRO A N 1
ATOM 990 C CA . PRO A 1 135 ? 7.002 13.275 2.066 1.00 94.94 135 PRO A CA 1
ATOM 991 C C . PRO A 1 135 ? 7.720 12.482 0.972 1.00 94.94 135 PRO A C 1
ATOM 993 O O . PRO A 1 135 ? 7.679 11.251 0.976 1.00 94.94 135 PRO A O 1
ATOM 996 N N . VAL A 1 136 ? 8.439 13.170 0.083 1.00 96.81 136 VAL A N 1
ATOM 997 C CA . VAL A 1 136 ? 9.248 12.542 -0.971 1.00 96.81 136 VAL A CA 1
ATOM 998 C C . VAL A 1 136 ? 10.720 12.636 -0.599 1.00 96.81 136 VAL A C 1
ATOM 1000 O O . VAL A 1 136 ? 11.269 13.735 -0.520 1.00 96.81 136 VAL A O 1
ATOM 1003 N N . ALA A 1 137 ? 11.390 11.505 -0.390 1.00 96.88 137 ALA A N 1
ATOM 1004 C CA . ALA A 1 137 ? 12.783 11.461 0.048 1.00 96.88 137 ALA A CA 1
ATOM 1005 C C . ALA A 1 137 ? 13.695 10.689 -0.914 1.00 96.88 137 ALA A C 1
ATOM 1007 O O . ALA A 1 137 ? 13.273 9.760 -1.604 1.00 96.88 137 ALA A O 1
ATOM 1008 N N . ASP A 1 138 ? 14.982 11.048 -0.922 1.00 97.12 138 ASP A N 1
ATOM 1009 C CA . ASP A 1 138 ? 16.008 10.210 -1.550 1.00 97.12 138 ASP A CA 1
ATOM 1010 C C . ASP A 1 138 ? 16.187 8.927 -0.734 1.00 97.12 138 ASP A C 1
ATOM 1012 O O . ASP A 1 138 ? 16.433 8.981 0.473 1.00 97.12 138 ASP A O 1
ATOM 1016 N N . ILE A 1 139 ? 16.112 7.767 -1.381 1.00 96.88 139 ILE A N 1
ATOM 1017 C CA . ILE A 1 139 ? 16.265 6.476 -0.704 1.00 96.88 139 ILE A CA 1
ATOM 1018 C C . ILE A 1 139 ? 17.651 6.318 -0.060 1.00 96.88 139 ILE A C 1
ATOM 1020 O O . ILE A 1 139 ? 17.776 5.670 0.982 1.00 96.88 139 ILE A O 1
ATOM 1024 N N . ASN A 1 140 ? 18.671 6.945 -0.655 1.00 96.44 140 ASN A N 1
ATOM 1025 C CA . ASN A 1 140 ? 20.068 6.832 -0.239 1.00 96.44 140 ASN A CA 1
ATOM 1026 C C . ASN A 1 140 ? 20.364 7.644 1.027 1.00 96.44 140 ASN A C 1
ATOM 1028 O O . ASN A 1 140 ? 20.985 7.136 1.955 1.00 96.44 140 ASN A O 1
ATOM 10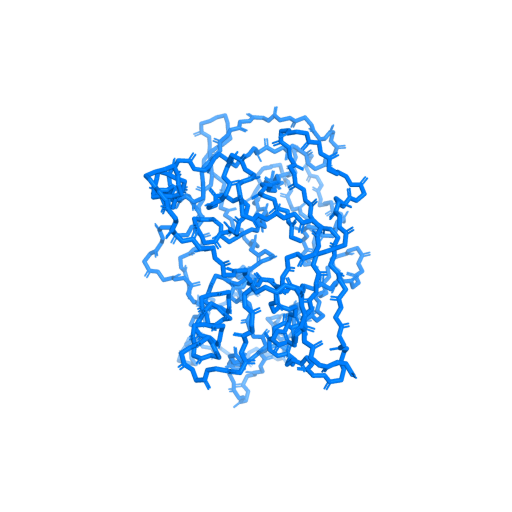32 N N . THR A 1 141 ? 19.923 8.905 1.075 1.00 96.06 141 THR A N 1
ATOM 1033 C CA . THR A 1 141 ? 20.247 9.826 2.181 1.00 96.06 141 THR A CA 1
ATOM 1034 C C . THR A 1 141 ? 19.100 10.027 3.165 1.00 96.06 141 THR A C 1
ATOM 1036 O O . THR A 1 141 ? 19.297 10.634 4.214 1.00 96.06 141 THR A O 1
ATOM 1039 N N . ARG A 1 142 ? 17.886 9.575 2.818 1.00 94.12 142 ARG A N 1
ATOM 1040 C CA . ARG A 1 142 ? 16.624 9.851 3.529 1.00 94.12 142 ARG A CA 1
ATOM 1041 C C . ARG A 1 142 ? 16.281 11.338 3.656 1.00 94.12 142 ARG A C 1
ATOM 1043 O O . ARG A 1 142 ? 15.344 11.692 4.363 1.00 94.12 142 ARG A O 1
ATOM 1050 N N . THR A 1 143 ? 16.995 12.205 2.941 1.00 95.38 143 THR A N 1
ATOM 1051 C CA . THR A 1 143 ? 16.701 13.637 2.886 1.00 95.38 143 THR A CA 1
ATOM 1052 C C . THR A 1 143 ? 15.399 13.855 2.129 1.00 95.38 143 THR A C 1
ATOM 1054 O O . THR A 1 143 ? 15.261 13.377 1.002 1.00 95.38 143 THR A O 1
ATOM 1057 N N . VAL A 1 144 ? 14.470 14.599 2.729 1.00 95.19 144 VAL A N 1
ATOM 1058 C CA . VAL A 1 144 ? 13.227 15.025 2.078 1.00 95.19 144 VAL A CA 1
ATOM 1059 C C . VAL A 1 144 ? 13.552 16.061 0.999 1.00 95.19 144 VAL A C 1
ATOM 1061 O O . VAL A 1 144 ? 14.323 16.992 1.217 1.00 95.19 144 VAL A O 1
ATOM 1064 N N . LEU A 1 145 ? 13.002 15.861 -0.194 1.00 94.81 145 LEU A N 1
ATOM 1065 C CA . LEU A 1 145 ? 13.271 16.636 -1.408 1.00 94.81 145 LEU A CA 1
ATOM 1066 C C . LEU A 1 145 ? 12.061 17.444 -1.876 1.00 94.81 145 LEU A C 1
ATOM 1068 O O . LEU A 1 145 ? 12.192 18.271 -2.781 1.00 94.81 145 LEU A O 1
ATOM 1072 N N . GLY A 1 146 ? 10.899 17.148 -1.311 1.00 93.38 146 GLY A N 1
ATOM 1073 C CA . GLY A 1 146 ? 9.617 17.720 -1.662 1.00 93.38 146 GLY A CA 1
ATOM 1074 C C . GLY A 1 146 ? 8.499 16.962 -0.966 1.00 93.38 146 GLY A C 1
ATOM 1075 O O . GLY A 1 146 ? 8.738 16.077 -0.139 1.00 93.38 146 GLY A O 1
ATOM 1076 N N . GLU A 1 147 ? 7.287 17.312 -1.347 1.00 93.69 147 GLU A N 1
ATOM 1077 C CA . GLU A 1 147 ? 6.061 16.790 -0.775 1.00 93.69 147 GLU A CA 1
ATOM 1078 C C . GLU A 1 147 ? 5.068 16.535 -1.906 1.00 93.69 147 GLU A C 1
ATOM 1080 O O . GLU A 1 147 ? 5.029 17.274 -2.894 1.00 93.69 147 GLU A O 1
ATOM 1085 N N . ALA A 1 148 ? 4.342 15.438 -1.771 1.00 95.44 148 ALA A N 1
ATOM 1086 C CA . ALA A 1 148 ? 3.202 15.041 -2.578 1.00 95.44 148 ALA A CA 1
ATOM 1087 C C . ALA A 1 148 ? 2.007 14.863 -1.633 1.00 95.44 148 ALA A C 1
ATOM 1089 O O . ALA A 1 148 ? 2.150 15.019 -0.418 1.00 95.44 148 ALA A O 1
ATOM 1090 N N . THR A 1 149 ? 0.851 14.484 -2.157 1.00 96.31 149 THR A N 1
ATOM 1091 C CA . THR A 1 149 ? -0.283 14.043 -1.334 1.00 96.31 149 THR A CA 1
ATOM 1092 C C . THR A 1 149 ? -0.729 12.651 -1.757 1.00 96.31 149 THR A C 1
ATOM 1094 O O . THR A 1 149 ? -0.308 12.135 -2.797 1.00 96.31 149 THR A O 1
ATOM 1097 N N . TYR A 1 150 ? -1.577 11.996 -0.966 1.00 95.81 150 TYR A N 1
ATOM 1098 C CA . TYR A 1 150 ? -2.147 10.720 -1.400 1.00 95.81 150 TYR A CA 1
ATOM 1099 C C . TYR A 1 150 ? -3.085 10.869 -2.605 1.00 95.81 150 TYR A C 1
ATOM 1101 O O . TYR A 1 150 ? -3.298 9.881 -3.309 1.00 95.81 150 TYR A O 1
ATOM 1109 N N . ALA A 1 151 ? -3.549 12.081 -2.935 1.00 96.31 151 ALA A N 1
ATOM 1110 C CA . ALA A 1 151 ? -4.279 12.334 -4.179 1.00 96.31 151 ALA A CA 1
ATOM 1111 C C . ALA A 1 151 ? -3.414 12.037 -5.418 1.00 96.31 151 ALA A C 1
ATOM 1113 O O . ALA A 1 151 ? -3.894 11.418 -6.372 1.00 96.31 151 ALA A O 1
ATOM 1114 N N . ASP A 1 152 ? -2.110 12.344 -5.366 1.00 95.69 152 ASP A N 1
ATOM 1115 C CA . ASP A 1 152 ? -1.148 12.005 -6.428 1.00 95.69 152 ASP A CA 1
ATOM 1116 C C . ASP A 1 152 ? -1.030 10.483 -6.666 1.00 95.69 152 ASP A C 1
ATOM 1118 O O . ASP A 1 152 ? -0.557 10.056 -7.724 1.00 95.69 152 ASP A O 1
ATOM 1122 N N . VAL A 1 153 ? -1.454 9.664 -5.691 1.00 95.31 153 VAL A N 1
ATOM 1123 C CA . VAL A 1 153 ? -1.409 8.192 -5.716 1.00 95.31 153 VAL A CA 1
ATOM 1124 C C . VAL A 1 153 ? -2.770 7.581 -6.063 1.00 95.31 153 VAL A C 1
ATOM 1126 O O . VAL A 1 153 ? -2.848 6.701 -6.923 1.00 95.31 153 VAL A O 1
ATOM 1129 N N . TRP A 1 154 ? -3.834 8.005 -5.374 1.00 94.50 154 TRP A N 1
ATOM 1130 C CA . TRP A 1 154 ? -5.127 7.313 -5.350 1.00 94.50 154 TRP A CA 1
ATOM 1131 C C . TRP A 1 154 ? -6.249 8.043 -6.093 1.00 94.50 154 TRP A C 1
ATOM 1133 O O . TRP A 1 154 ? -7.214 7.390 -6.493 1.00 94.50 154 TRP A O 1
ATOM 1143 N N . GLN A 1 155 ? -6.146 9.344 -6.374 1.00 94.12 155 GLN A N 1
ATOM 1144 C CA . GLN A 1 155 ? -7.128 10.059 -7.206 1.00 94.12 155 GLN A CA 1
ATOM 1145 C C . GLN A 1 155 ? -6.801 9.909 -8.696 1.00 94.12 155 GLN A C 1
ATOM 1147 O O . GLN A 1 155 ? -6.558 10.868 -9.422 1.00 94.12 155 GLN A O 1
ATOM 1152 N N . GLN A 1 156 ? -6.760 8.654 -9.139 1.00 91.44 156 GLN A N 1
ATOM 1153 C CA . GLN A 1 156 ? -6.488 8.250 -10.515 1.00 91.44 156 GLN A CA 1
ATOM 1154 C C . GLN A 1 156 ? -7.730 7.557 -11.098 1.00 91.44 156 GLN A C 1
ATOM 1156 O O . GLN A 1 156 ? -8.446 6.901 -10.338 1.00 91.44 156 GLN A O 1
ATOM 1161 N N . PRO A 1 157 ? -7.991 7.665 -12.417 1.00 81.69 157 PRO A N 1
ATOM 1162 C CA . PRO A 1 157 ? -9.193 7.099 -13.036 1.00 81.69 157 PRO A CA 1
ATOM 1163 C C . PRO A 1 157 ? -9.310 5.579 -12.840 1.00 81.69 157 PRO A C 1
ATOM 1165 O O . PRO A 1 157 ? -10.402 5.094 -12.567 1.00 81.69 157 PRO A O 1
ATOM 1168 N N . ASP A 1 158 ? -8.183 4.855 -12.879 1.00 88.25 158 ASP A N 1
ATOM 1169 C CA . ASP A 1 158 ? -8.132 3.397 -12.724 1.00 88.25 158 ASP A CA 1
ATOM 1170 C C . ASP A 1 158 ? -7.167 2.993 -11.598 1.00 88.25 158 ASP A C 1
ATOM 1172 O O . ASP A 1 158 ? -5.949 2.951 -11.780 1.00 88.25 158 ASP A O 1
ATOM 1176 N N . ARG A 1 159 ? -7.687 2.684 -10.405 1.00 89.06 159 ARG A N 1
ATOM 1177 C CA . ARG A 1 159 ? -6.852 2.224 -9.274 1.00 89.06 159 ARG A CA 1
ATOM 1178 C C . ARG A 1 159 ? -6.375 0.783 -9.452 1.00 89.06 159 ARG A C 1
ATOM 1180 O O . ARG A 1 159 ? -5.276 0.445 -9.017 1.00 89.06 159 ARG A O 1
ATOM 1187 N N . GLU A 1 160 ? -7.178 -0.039 -10.113 1.00 92.81 160 GLU A N 1
ATOM 1188 C CA . GLU A 1 160 ? -6.876 -1.438 -10.393 1.00 92.81 160 GLU A CA 1
ATOM 1189 C C . GLU A 1 160 ? -6.025 -1.608 -11.651 1.00 92.81 160 GLU A C 1
ATOM 1191 O O . GLU A 1 160 ? -6.082 -0.815 -12.587 1.00 92.81 160 GLU A O 1
ATOM 1196 N N . VAL A 1 161 ? -5.253 -2.694 -11.686 1.00 95.94 161 VAL A N 1
ATOM 1197 C CA . VAL A 1 161 ? -4.546 -3.109 -12.902 1.00 95.94 161 VAL A CA 1
ATOM 1198 C C . VAL A 1 161 ? -5.490 -3.907 -13.790 1.00 95.94 161 VAL A C 1
ATOM 1200 O O . VAL A 1 161 ? -6.135 -4.850 -13.324 1.00 95.94 161 VAL A O 1
ATOM 1203 N N . THR A 1 162 ? -5.514 -3.582 -15.076 1.00 97.38 162 THR A N 1
ATOM 1204 C CA . THR A 1 162 ? -6.179 -4.367 -16.120 1.00 97.38 162 THR A CA 1
ATOM 1205 C C . THR A 1 162 ? -5.128 -5.027 -17.003 1.00 97.38 162 THR A C 1
ATOM 1207 O O . THR A 1 162 ? -4.136 -4.393 -17.354 1.00 97.38 162 THR A O 1
ATOM 1210 N N . TYR A 1 163 ? -5.328 -6.305 -17.320 1.00 98.00 163 TYR A N 1
ATOM 1211 C CA . TYR A 1 163 ? -4.562 -7.045 -18.322 1.00 98.00 163 TYR A CA 1
ATOM 1212 C C . TYR A 1 163 ? -5.412 -7.147 -19.588 1.00 98.00 163 TYR A C 1
ATOM 1214 O O . TYR A 1 163 ? -6.582 -7.511 -19.485 1.00 98.00 163 TYR A O 1
ATOM 1222 N N . HIS A 1 164 ? -4.814 -6.844 -20.737 1.00 97.62 164 HIS A N 1
ATOM 1223 C CA . HIS A 1 164 ? -5.441 -6.850 -22.060 1.00 97.62 164 HIS A CA 1
ATOM 1224 C C . HIS A 1 164 ? -4.823 -7.985 -22.890 1.00 97.62 164 HIS A C 1
ATOM 1226 O O . HIS A 1 164 ? -3.740 -7.803 -23.458 1.00 97.62 164 HIS A O 1
ATOM 1232 N N . PRO A 1 165 ? -5.434 -9.189 -22.917 1.00 96.38 165 PRO A N 1
ATOM 1233 C CA . PRO A 1 165 ? -4.901 -10.340 -23.648 1.00 96.38 165 PRO A CA 1
ATOM 1234 C C . PRO A 1 165 ? -4.682 -10.063 -25.137 1.00 96.38 165 PRO A C 1
ATOM 1236 O O . PRO A 1 165 ? -3.754 -10.597 -25.733 1.00 96.38 165 PRO A O 1
ATOM 1239 N N . GLU A 1 166 ? -5.496 -9.197 -25.729 1.00 96.50 166 GLU A N 1
ATOM 1240 C CA . GLU A 1 166 ? -5.417 -8.781 -27.125 1.00 96.50 166 GLU A CA 1
ATOM 1241 C C . GLU A 1 166 ? -4.185 -7.919 -27.448 1.00 96.50 166 GLU A C 1
ATOM 1243 O O . GLU A 1 166 ? -3.849 -7.757 -28.618 1.00 96.50 166 GLU A O 1
ATOM 1248 N N . TRP A 1 167 ? -3.502 -7.374 -26.435 1.00 96.38 167 TRP A N 1
ATOM 1249 C CA . TRP A 1 167 ? -2.229 -6.647 -26.575 1.00 96.38 167 TRP A CA 1
ATOM 1250 C C . TRP A 1 167 ? -1.016 -7.525 -26.216 1.00 96.38 167 TRP A C 1
ATOM 1252 O O . TRP A 1 167 ? 0.126 -7.061 -26.202 1.00 96.38 167 TRP A O 1
ATOM 1262 N N . CYS A 1 168 ? -1.240 -8.794 -25.860 1.00 96.69 168 CYS A N 1
ATOM 1263 C CA . CYS A 1 168 ? -0.185 -9.712 -25.456 1.00 96.69 168 CYS A CA 1
ATOM 1264 C C . CYS A 1 168 ? 0.450 -10.405 -26.671 1.00 96.69 168 CYS A C 1
ATOM 1266 O O . CYS A 1 168 ? -0.147 -11.280 -27.281 1.00 96.69 168 CYS A O 1
ATOM 1268 N N . GLU A 1 169 ? 1.716 -10.096 -26.950 1.00 95.62 169 GLU A N 1
ATOM 1269 C CA . GLU A 1 169 ? 2.510 -10.722 -28.032 1.00 95.62 169 GLU A CA 1
ATOM 1270 C C . GLU A 1 169 ? 3.045 -12.131 -27.697 1.00 95.62 169 GLU A C 1
ATOM 1272 O O . GLU A 1 169 ? 3.995 -12.608 -28.312 1.00 95.62 169 GLU A O 1
ATOM 1277 N N . GLU A 1 170 ? 2.524 -12.776 -26.651 1.00 94.44 170 GLU A N 1
ATOM 1278 C CA . GLU A 1 170 ? 2.905 -14.140 -26.258 1.00 94.44 170 GLU A CA 1
ATOM 1279 C C . GLU A 1 170 ? 4.426 -14.400 -26.163 1.00 94.44 170 GLU A C 1
ATOM 1281 O O . GLU A 1 170 ? 4.916 -15.477 -26.505 1.00 94.44 170 GLU A O 1
ATOM 1286 N N . CYS A 1 171 ? 5.190 -13.438 -25.628 1.00 94.75 171 CYS A N 1
ATOM 1287 C CA . CYS A 1 171 ? 6.650 -13.532 -25.497 1.00 94.75 171 CYS A CA 1
ATOM 1288 C C . CYS A 1 171 ? 7.118 -14.902 -24.972 1.00 94.75 171 CYS A C 1
ATOM 1290 O O . CYS A 1 171 ? 6.531 -15.445 -24.034 1.00 94.75 171 CYS A O 1
ATOM 1292 N N . SER A 1 172 ? 8.230 -15.432 -25.485 1.00 93.62 172 SER A N 1
ATOM 1293 C CA . SER A 1 172 ? 8.763 -16.740 -25.058 1.00 93.62 172 SER A CA 1
ATOM 1294 C C . SER A 1 172 ? 8.947 -16.856 -23.535 1.00 93.62 172 SER A C 1
ATOM 1296 O O . SER A 1 172 ? 8.673 -17.907 -22.960 1.00 93.62 172 SER A O 1
ATOM 1298 N N . ALA A 1 173 ? 9.323 -15.756 -22.874 1.00 94.69 173 ALA A N 1
ATOM 1299 C CA . ALA A 1 173 ? 9.308 -15.605 -21.423 1.00 94.69 173 ALA A CA 1
ATOM 1300 C C . ALA A 1 173 ? 8.571 -14.317 -21.018 1.00 94.69 173 ALA A C 1
ATOM 1302 O O . ALA A 1 173 ? 8.926 -13.217 -21.446 1.00 94.69 173 ALA A O 1
ATOM 1303 N N . CYS A 1 174 ? 7.550 -14.437 -20.165 1.00 97.00 174 CYS A N 1
ATOM 1304 C CA . CYS A 1 174 ? 6.787 -13.285 -19.690 1.00 97.00 174 CYS A CA 1
ATOM 1305 C C . CYS A 1 174 ? 7.515 -12.578 -18.534 1.00 97.00 174 CYS A C 1
ATOM 1307 O O . CYS A 1 174 ? 7.554 -13.085 -17.411 1.00 97.00 174 CYS A O 1
ATOM 1309 N N . ALA A 1 175 ? 8.039 -11.376 -18.792 1.00 96.56 175 ALA A N 1
ATOM 1310 C CA . ALA A 1 175 ? 8.698 -10.556 -17.772 1.00 96.56 175 ALA A CA 1
ATOM 1311 C C . ALA A 1 175 ? 7.766 -10.224 -16.592 1.00 96.56 175 ALA A C 1
ATOM 1313 O O . ALA A 1 175 ? 8.190 -10.288 -15.441 1.00 96.56 175 ALA A O 1
ATOM 1314 N N . VAL A 1 176 ? 6.484 -9.946 -16.858 1.00 97.94 176 VAL A N 1
ATOM 1315 C CA . VAL A 1 176 ? 5.499 -9.628 -15.810 1.00 97.94 176 VAL A CA 1
ATOM 1316 C C . VAL A 1 176 ? 5.280 -10.806 -14.864 1.00 97.94 176 VAL A C 1
ATOM 1318 O O . VAL A 1 176 ? 5.334 -10.619 -13.651 1.00 97.94 176 VAL A O 1
ATOM 1321 N N . ALA A 1 177 ? 5.087 -12.019 -15.390 1.00 97.19 177 ALA A N 1
ATOM 1322 C CA . ALA A 1 177 ? 4.921 -13.213 -14.560 1.00 97.19 177 ALA A CA 1
ATOM 1323 C C . ALA A 1 177 ? 6.174 -13.492 -13.709 1.00 97.19 177 ALA A C 1
ATOM 1325 O O . ALA A 1 177 ? 6.064 -13.863 -12.542 1.00 97.19 177 ALA A O 1
ATOM 1326 N N . ALA A 1 178 ? 7.368 -13.247 -14.259 1.00 96.25 178 ALA A N 1
ATOM 1327 C CA . ALA A 1 178 ? 8.628 -13.440 -13.543 1.00 96.25 178 ALA A CA 1
ATOM 1328 C C . ALA A 1 178 ? 8.813 -12.461 -12.367 1.00 96.25 178 ALA A C 1
ATOM 1330 O O . ALA A 1 178 ? 9.339 -12.850 -11.315 1.00 96.25 178 ALA A O 1
ATOM 1331 N N . ILE A 1 179 ? 8.386 -11.202 -12.538 1.00 96.50 179 ILE A N 1
ATOM 1332 C CA . ILE A 1 179 ? 8.593 -10.142 -11.543 1.00 96.50 179 ILE A CA 1
ATOM 1333 C C . ILE A 1 179 ? 7.388 -9.876 -10.638 1.00 96.50 179 ILE A C 1
ATOM 1335 O O . ILE A 1 179 ? 7.549 -9.152 -9.663 1.00 96.50 179 ILE A O 1
ATOM 1339 N N . CYS A 1 180 ? 6.198 -10.414 -10.931 1.00 97.62 180 CYS A N 1
ATOM 1340 C CA . CYS A 1 180 ? 4.991 -10.143 -10.150 1.00 97.62 180 CYS A CA 1
ATOM 1341 C C . CYS A 1 180 ? 5.260 -10.407 -8.655 1.00 97.62 180 CYS A C 1
ATOM 1343 O O . CYS A 1 180 ? 5.477 -11.561 -8.267 1.00 97.62 180 CYS A O 1
ATOM 1345 N N . PRO A 1 181 ? 5.266 -9.366 -7.799 1.00 96.62 181 PRO A N 1
ATOM 1346 C CA . PRO A 1 181 ? 5.848 -9.482 -6.466 1.00 96.62 181 PRO A CA 1
ATOM 1347 C C . PRO A 1 181 ? 5.014 -10.365 -5.543 1.00 96.62 181 PRO A C 1
ATOM 1349 O O . PRO A 1 181 ? 5.561 -10.979 -4.630 1.00 96.62 181 PRO A O 1
ATOM 1352 N N . THR A 1 182 ? 3.713 -10.467 -5.813 1.00 96.50 182 THR A N 1
ATOM 1353 C CA . THR A 1 182 ? 2.776 -11.325 -5.085 1.00 96.50 182 THR A CA 1
ATOM 1354 C C . THR A 1 182 ? 2.450 -12.617 -5.825 1.00 96.50 182 THR A C 1
ATOM 1356 O O . THR A 1 182 ? 1.672 -13.416 -5.312 1.00 96.50 182 THR A O 1
ATOM 1359 N N . GLY A 1 183 ? 3.024 -12.849 -7.015 1.00 96.25 183 GLY A N 1
ATOM 1360 C CA . GLY A 1 183 ? 2.730 -14.009 -7.866 1.00 96.25 183 GLY A CA 1
ATOM 1361 C C . GLY A 1 183 ? 1.278 -14.076 -8.354 1.00 96.25 183 GLY A C 1
ATOM 1362 O O . GLY A 1 183 ? 0.751 -15.167 -8.535 1.00 96.25 183 GLY A O 1
ATOM 1363 N N . ALA A 1 184 ? 0.629 -12.924 -8.520 1.00 96.94 184 ALA A N 1
ATOM 1364 C CA . ALA A 1 184 ? -0.780 -12.794 -8.883 1.00 96.94 184 ALA A CA 1
ATOM 1365 C C . ALA A 1 184 ? -1.071 -12.878 -10.391 1.00 96.94 184 ALA A C 1
ATOM 1367 O O . ALA A 1 184 ? -2.218 -12.719 -10.781 1.00 96.94 184 ALA A O 1
ATOM 1368 N N . PHE A 1 185 ? -0.071 -13.050 -11.258 1.00 98.12 185 PHE A N 1
ATOM 1369 C CA . PHE A 1 185 ? -0.285 -13.049 -12.707 1.00 98.12 185 PHE A CA 1
ATOM 1370 C C . PHE A 1 185 ? 0.298 -14.294 -13.372 1.00 98.12 185 PHE A C 1
ATOM 1372 O O . PHE A 1 185 ? 1.472 -14.613 -13.175 1.00 98.12 185 PHE A O 1
ATOM 1379 N N . SER A 1 186 ? -0.508 -14.928 -14.223 1.00 96.62 186 SER A N 1
ATOM 1380 C CA . SER A 1 186 ? -0.069 -15.876 -15.249 1.00 96.62 186 SER A CA 1
ATOM 1381 C C . SER A 1 186 ? -0.690 -15.485 -16.593 1.00 96.62 186 SER A C 1
ATOM 1383 O O . SER A 1 186 ? -1.705 -14.786 -16.631 1.00 96.62 186 SER A O 1
ATOM 1385 N N . ARG A 1 187 ? -0.099 -15.919 -17.710 1.00 92.75 187 ARG A N 1
ATOM 1386 C CA . ARG A 1 187 ? -0.686 -15.627 -19.031 1.00 92.75 187 ARG A CA 1
ATOM 1387 C C . ARG A 1 187 ? -1.963 -16.424 -19.263 1.00 92.75 187 ARG A C 1
ATOM 1389 O O . ARG A 1 187 ? -2.862 -15.947 -19.940 1.00 92.75 187 ARG A O 1
ATOM 1396 N N . GLU A 1 188 ? -2.017 -17.617 -18.688 1.00 92.31 188 GLU A N 1
ATOM 1397 C CA . GLU A 1 188 ? -3.057 -18.617 -18.872 1.00 92.31 188 GLU A CA 1
ATOM 1398 C C . GLU A 1 188 ? -4.335 -18.237 -18.118 1.00 92.31 188 GLU A C 1
ATOM 1400 O O . GLU A 1 188 ? -5.435 -18.401 -18.637 1.00 92.31 188 GLU A O 1
ATOM 1405 N N . THR A 1 189 ? -4.194 -17.717 -16.896 1.00 95.38 189 THR A N 1
ATOM 1406 C CA . THR A 1 189 ? -5.324 -17.399 -16.006 1.00 95.38 189 THR A CA 1
ATOM 1407 C C . THR A 1 189 ? -5.536 -15.901 -15.798 1.00 95.38 189 THR A C 1
ATOM 1409 O O . THR A 1 189 ? -6.507 -15.510 -15.155 1.00 95.38 189 THR A O 1
ATOM 1412 N N . GLY A 1 190 ? -4.642 -15.048 -16.303 1.00 97.38 190 GLY A N 1
ATOM 1413 C CA . GLY A 1 190 ? -4.694 -13.605 -16.085 1.00 97.38 190 GLY A CA 1
ATOM 1414 C C . GLY A 1 190 ? -4.312 -13.197 -14.657 1.00 97.38 190 GLY A C 1
ATOM 1415 O O . GLY A 1 190 ? -3.424 -13.790 -14.039 1.00 97.38 190 GLY A O 1
ATOM 1416 N N . ILE A 1 191 ? -4.954 -12.137 -14.153 1.00 97.94 191 ILE A N 1
ATOM 1417 C CA . ILE A 1 191 ? -4.701 -11.569 -12.820 1.00 97.94 191 ILE A CA 1
ATOM 1418 C C . ILE A 1 191 ? -5.595 -12.253 -11.776 1.00 97.94 191 ILE A C 1
ATOM 1420 O O . ILE A 1 191 ? -6.814 -12.099 -11.803 1.00 97.94 191 ILE A O 1
ATOM 1424 N N . ASP A 1 192 ? -4.976 -12.921 -10.808 1.00 96.44 192 ASP A N 1
ATOM 1425 C CA . ASP A 1 192 ? -5.596 -13.367 -9.562 1.00 96.44 192 ASP A CA 1
ATOM 1426 C C . ASP A 1 192 ? -5.868 -12.153 -8.654 1.00 96.44 192 ASP A C 1
ATOM 1428 O O . ASP A 1 192 ? -4.944 -11.514 -8.138 1.00 96.44 192 ASP A O 1
ATOM 1432 N N . ARG A 1 193 ? -7.149 -11.818 -8.473 1.00 93.69 193 ARG A N 1
ATOM 1433 C CA . ARG A 1 193 ? -7.591 -10.644 -7.705 1.00 93.69 193 ARG A CA 1
ATOM 1434 C C . ARG A 1 193 ? -7.463 -10.814 -6.195 1.00 93.69 193 ARG A C 1
ATOM 1436 O O . ARG A 1 193 ? -7.340 -9.804 -5.513 1.00 93.69 193 ARG A O 1
ATOM 1443 N N . ASP A 1 194 ? -7.402 -12.041 -5.686 1.00 91.56 194 ASP A N 1
ATOM 1444 C CA . ASP A 1 194 ? -7.154 -12.282 -4.261 1.00 91.56 194 ASP A CA 1
ATOM 1445 C C . ASP A 1 194 ? -5.670 -12.101 -3.908 1.00 91.56 194 ASP A C 1
ATOM 1447 O O . ASP A 1 194 ? -5.323 -11.913 -2.745 1.00 91.56 194 ASP A O 1
ATOM 1451 N N . ARG A 1 195 ? -4.771 -12.113 -4.902 1.00 93.94 195 ARG A N 1
ATOM 1452 C CA . ARG A 1 195 ? -3.324 -11.902 -4.706 1.00 93.94 195 ARG A CA 1
ATOM 1453 C C . ARG A 1 195 ? -2.810 -10.564 -5.229 1.00 93.94 195 ARG A C 1
ATOM 1455 O O . ARG A 1 195 ? -1.712 -10.133 -4.857 1.00 93.94 195 ARG A O 1
ATOM 1462 N N . CYS A 1 196 ? -3.515 -9.933 -6.161 1.00 95.38 196 CYS A N 1
ATOM 1463 C CA . CYS A 1 196 ? -3.064 -8.702 -6.797 1.00 95.38 196 CYS A CA 1
ATOM 1464 C C . CYS A 1 196 ? -3.263 -7.501 -5.869 1.00 95.38 196 CYS A C 1
ATOM 1466 O O . CYS A 1 196 ? -4.380 -7.159 -5.513 1.00 95.38 196 CYS A O 1
ATOM 1468 N N . LEU A 1 197 ? -2.178 -6.791 -5.551 1.00 94.12 197 LEU A N 1
ATOM 1469 C CA . LEU A 1 197 ? -2.245 -5.536 -4.784 1.00 94.12 197 LEU A CA 1
ATOM 1470 C C . LEU A 1 197 ? -2.423 -4.291 -5.664 1.00 94.12 197 LEU A C 1
ATOM 1472 O O . LEU A 1 197 ? -2.223 -3.178 -5.189 1.00 94.12 197 LEU A O 1
ATOM 1476 N N . ALA A 1 198 ? -2.667 -4.468 -6.966 1.00 95.19 198 ALA A N 1
ATOM 1477 C CA . ALA A 1 198 ? -2.626 -3.394 -7.958 1.00 95.19 198 ALA A CA 1
ATOM 1478 C C . ALA A 1 198 ? -1.338 -2.539 -7.873 1.00 95.19 198 ALA A C 1
ATOM 1480 O O . ALA A 1 198 ? -1.348 -1.326 -8.075 1.00 95.19 198 ALA A O 1
ATOM 1481 N N . CYS A 1 199 ? -0.195 -3.175 -7.588 1.00 95.44 199 CYS A N 1
ATOM 1482 C CA . CYS A 1 199 ? 1.062 -2.483 -7.274 1.00 95.44 199 CYS A CA 1
ATOM 1483 C C . CYS A 1 199 ? 1.738 -1.762 -8.454 1.00 95.44 199 CYS A C 1
ATOM 1485 O O . CYS A 1 199 ? 2.788 -1.179 -8.239 1.00 95.44 199 CYS A O 1
ATOM 1487 N N . THR A 1 200 ? 1.182 -1.845 -9.668 1.00 96.62 200 THR A N 1
ATOM 1488 C CA . THR A 1 200 ? 1.665 -1.241 -10.935 1.00 96.62 200 THR A CA 1
ATOM 1489 C C . THR A 1 200 ? 3.016 -1.707 -11.489 1.00 96.62 200 THR A C 1
ATOM 1491 O O . THR A 1 200 ? 3.337 -1.365 -12.624 1.00 96.62 200 THR A O 1
ATOM 1494 N N . ALA A 1 201 ? 3.740 -2.607 -10.814 1.00 96.56 201 ALA A N 1
ATOM 1495 C CA . ALA A 1 201 ? 5.010 -3.155 -11.321 1.00 96.56 201 ALA A CA 1
ATOM 1496 C C . ALA A 1 201 ? 4.911 -3.810 -12.719 1.00 96.56 201 ALA A C 1
ATOM 1498 O O . ALA A 1 201 ? 5.875 -3.836 -13.478 1.00 96.56 201 ALA A O 1
ATOM 1499 N N . CYS A 1 202 ? 3.744 -4.355 -13.068 1.00 97.56 202 CYS A N 1
ATOM 1500 C CA . CYS A 1 202 ? 3.487 -4.967 -14.373 1.00 97.56 202 CYS A CA 1
ATOM 1501 C C . CYS A 1 202 ? 3.496 -3.964 -15.536 1.00 97.56 202 CYS A C 1
ATOM 1503 O O . CYS A 1 202 ? 3.875 -4.353 -16.641 1.00 97.56 202 CYS A O 1
ATOM 1505 N N . LEU A 1 203 ? 3.126 -2.698 -15.292 1.00 96.19 203 LEU A N 1
ATOM 1506 C CA . LEU A 1 203 ? 3.021 -1.673 -16.334 1.00 96.19 203 LEU A CA 1
ATOM 1507 C C . LEU A 1 203 ? 4.380 -1.410 -16.982 1.00 96.19 203 LEU A C 1
ATOM 1509 O O . LEU A 1 203 ? 4.496 -1.390 -18.200 1.00 96.19 203 LEU A O 1
ATOM 1513 N N . THR A 1 204 ? 5.426 -1.265 -16.166 1.00 93.56 204 THR A N 1
ATOM 1514 C CA . THR A 1 204 ? 6.788 -1.001 -16.649 1.00 93.56 204 THR A CA 1
ATOM 1515 C C . THR A 1 204 ? 7.521 -2.265 -17.096 1.00 93.56 204 THR A C 1
ATOM 1517 O O . THR A 1 204 ? 8.519 -2.177 -17.808 1.00 93.56 204 THR A O 1
ATOM 1520 N N . ALA A 1 205 ? 7.047 -3.444 -16.687 1.00 96.25 205 ALA A N 1
ATOM 1521 C CA . ALA A 1 205 ? 7.696 -4.713 -16.992 1.00 96.25 205 ALA A CA 1
ATOM 1522 C C . ALA A 1 205 ? 7.226 -5.357 -18.298 1.00 96.25 205 ALA A C 1
ATOM 1524 O O . ALA A 1 205 ? 7.968 -6.152 -18.875 1.00 96.25 205 ALA A O 1
ATOM 1525 N N . CYS A 1 206 ? 6.011 -5.062 -18.768 1.00 97.25 206 CYS A N 1
ATOM 1526 C CA . CYS A 1 206 ? 5.536 -5.572 -20.049 1.00 97.25 206 CYS A CA 1
ATOM 1527 C C . CYS A 1 206 ? 6.129 -4.742 -21.203 1.00 97.25 206 CYS A C 1
ATOM 1529 O O . CYS A 1 206 ? 5.745 -3.586 -21.356 1.00 97.25 206 CYS A O 1
ATOM 1531 N N . PRO A 1 207 ? 6.994 -5.305 -22.070 1.00 95.25 207 PRO A N 1
ATOM 1532 C CA . PRO A 1 207 ? 7.571 -4.546 -23.184 1.00 95.25 207 PRO A CA 1
ATOM 1533 C C . PRO A 1 207 ? 6.533 -4.139 -24.243 1.00 95.25 207 PRO A C 1
ATOM 1535 O O . PRO A 1 207 ? 6.787 -3.223 -25.018 1.00 95.25 207 PRO A O 1
ATOM 1538 N N . ASN A 1 208 ? 5.372 -4.803 -24.257 1.00 94.94 208 ASN A N 1
ATOM 1539 C CA . ASN A 1 208 ? 4.305 -4.602 -25.240 1.00 94.94 208 ASN A CA 1
ATOM 1540 C C . ASN A 1 208 ? 3.089 -3.867 -24.655 1.00 94.94 208 ASN A C 1
ATOM 1542 O O . ASN A 1 208 ? 2.051 -3.797 -25.298 1.00 94.94 208 ASN A O 1
ATOM 1546 N N . ASN A 1 209 ? 3.203 -3.324 -23.436 1.00 95.75 209 ASN A N 1
ATOM 1547 C CA . ASN A 1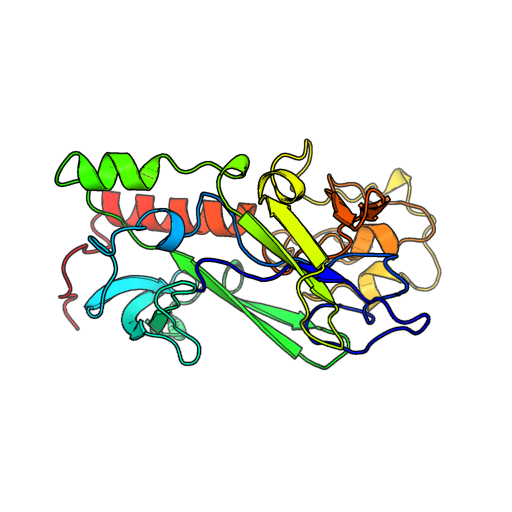 209 ? 2.152 -2.537 -22.781 1.00 95.75 209 ASN A CA 1
ATOM 1548 C C . ASN A 1 209 ? 0.794 -3.252 -22.648 1.00 95.75 209 ASN A C 1
ATOM 1550 O O . ASN A 1 209 ? -0.242 -2.600 -22.657 1.00 95.75 209 ASN A O 1
ATOM 1554 N N . ALA A 1 210 ? 0.776 -4.576 -22.452 1.00 97.88 210 ALA A N 1
ATOM 1555 C CA . ALA A 1 210 ? -0.459 -5.358 -22.297 1.00 97.88 210 ALA A CA 1
ATOM 1556 C C . ALA A 1 210 ? -1.218 -5.111 -20.972 1.00 97.88 210 ALA A C 1
ATOM 1558 O O . ALA A 1 210 ? -2.116 -5.870 -20.613 1.00 97.88 210 ALA A O 1
ATOM 1559 N N . PHE A 1 211 ? -0.840 -4.084 -20.208 1.00 97.75 211 PHE A N 1
ATOM 1560 C CA . PHE A 1 211 ? -1.426 -3.755 -18.914 1.00 97.75 211 PHE A CA 1
ATOM 1561 C C . PHE A 1 211 ? -1.699 -2.258 -18.819 1.00 97.75 211 PHE A C 1
ATOM 1563 O O . PHE A 1 211 ? -0.898 -1.451 -19.289 1.00 97.75 211 PHE A O 1
ATOM 1570 N N . SER A 1 212 ? -2.786 -1.886 -18.147 1.00 96.69 212 SER A N 1
ATOM 1571 C CA . SER A 1 212 ? -3.129 -0.488 -17.876 1.00 96.69 212 SER A CA 1
ATOM 1572 C C . SER A 1 212 ? -3.568 -0.281 -16.428 1.00 96.69 212 SER A C 1
ATOM 1574 O O . SER A 1 212 ? -4.190 -1.155 -15.823 1.00 96.69 212 SER A O 1
ATOM 1576 N N . ALA A 1 213 ? -3.232 0.884 -15.877 1.00 95.56 213 ALA A N 1
ATOM 1577 C CA . ALA A 1 213 ? -3.787 1.445 -14.648 1.00 95.56 213 ALA A CA 1
ATOM 1578 C C . ALA A 1 213 ? -3.431 2.937 -14.571 1.00 95.56 213 ALA A C 1
ATOM 1580 O O . ALA A 1 213 ? -2.498 3.404 -15.230 1.00 95.56 213 ALA A O 1
ATOM 1581 N N . GLY A 1 214 ? -4.113 3.670 -13.700 1.00 94.06 214 GLY A N 1
ATOM 1582 C CA . GLY A 1 214 ? -3.680 4.973 -13.225 1.00 94.06 214 GLY A CA 1
ATOM 1583 C C . GLY A 1 214 ? -2.484 4.827 -12.286 1.00 94.06 214 GLY A C 1
ATOM 1584 O O . GLY A 1 214 ? -2.643 4.510 -11.106 1.00 94.06 214 GLY A O 1
ATOM 1585 N N . GLU A 1 215 ? -1.280 5.045 -12.820 1.00 88.12 215 GLU A N 1
ATOM 1586 C CA . GLU A 1 215 ? -0.018 4.959 -12.070 1.00 88.12 215 GLU A CA 1
ATOM 1587 C C . GLU A 1 215 ? 0.132 6.068 -11.019 1.00 88.12 215 GLU A C 1
ATOM 1589 O O . GLU A 1 215 ? 0.707 5.833 -9.961 1.00 88.12 215 GLU A O 1
ATOM 1594 N N . GLY A 1 216 ? -0.415 7.258 -11.283 1.00 94.19 216 GLY A N 1
ATOM 1595 C CA . GLY A 1 216 ? -0.119 8.449 -10.496 1.00 94.19 216 GLY A CA 1
ATOM 1596 C C . GLY A 1 216 ? 1.294 8.983 -10.747 1.00 94.19 216 GLY A C 1
ATOM 1597 O O . GLY A 1 216 ? 2.123 8.400 -11.455 1.00 94.19 216 GLY A O 1
ATOM 1598 N N . SER A 1 217 ? 1.586 10.159 -10.205 1.00 95.81 217 SER A N 1
ATOM 1599 C CA . SER A 1 217 ? 2.920 10.750 -10.307 1.00 95.81 217 SER A CA 1
ATOM 1600 C C . SER A 1 217 ? 3.121 11.841 -9.286 1.00 95.81 217 SER A C 1
ATOM 1602 O O . SER A 1 217 ? 2.209 12.617 -9.042 1.00 95.81 217 SER A O 1
ATOM 1604 N N . LEU A 1 218 ? 4.350 11.979 -8.811 1.00 94.56 218 LEU A N 1
ATOM 1605 C CA . LEU A 1 218 ? 4.742 13.039 -7.893 1.00 94.56 218 LEU A CA 1
ATOM 1606 C C . LEU A 1 218 ? 5.667 14.054 -8.571 1.00 94.56 218 LEU A C 1
ATOM 1608 O O . LEU A 1 218 ? 6.214 13.813 -9.654 1.00 94.56 218 LEU A O 1
ATOM 1612 N N . ARG A 1 219 ? 5.857 15.214 -7.938 1.00 93.19 219 ARG A N 1
ATOM 1613 C CA . ARG A 1 219 ? 6.759 16.265 -8.427 1.00 93.19 219 ARG A CA 1
ATOM 1614 C C . ARG A 1 219 ? 7.995 16.385 -7.548 1.00 93.19 219 ARG A C 1
ATOM 1616 O O . ARG A 1 219 ? 7.906 16.573 -6.344 1.00 93.19 219 ARG A O 1
ATOM 1623 N N . VAL A 1 220 ? 9.171 16.368 -8.171 1.00 90.19 220 VAL A N 1
ATOM 1624 C CA . VAL A 1 220 ? 10.456 16.595 -7.495 1.00 90.19 220 VAL A CA 1
ATOM 1625 C C . VAL A 1 220 ? 11.190 17.705 -8.221 1.00 90.19 220 VAL A C 1
ATOM 1627 O O . VAL A 1 220 ? 11.560 17.550 -9.385 1.00 90.19 220 VAL A O 1
ATOM 1630 N N . ARG A 1 221 ? 11.411 18.839 -7.544 1.00 86.31 221 ARG A N 1
ATOM 1631 C CA . ARG A 1 221 ? 12.072 20.025 -8.129 1.00 86.31 221 ARG A CA 1
ATOM 1632 C C . ARG A 1 221 ? 11.453 20.440 -9.476 1.00 86.31 221 ARG A C 1
ATOM 1634 O O . ARG A 1 221 ? 12.162 20.693 -10.445 1.00 86.31 221 ARG A O 1
ATOM 1641 N N . GLY A 1 222 ? 10.121 20.427 -9.551 1.00 85.94 222 GLY A N 1
ATOM 1642 C CA . GLY A 1 222 ? 9.357 20.777 -10.755 1.00 85.94 222 GLY A CA 1
ATOM 1643 C C . GLY A 1 222 ? 9.297 19.697 -11.844 1.00 85.94 222 GLY A C 1
ATOM 1644 O O . GLY A 1 222 ? 8.597 19.890 -12.833 1.00 85.94 222 GLY A O 1
ATOM 1645 N N . ARG A 1 223 ? 9.976 18.554 -11.683 1.00 92.19 223 ARG A N 1
ATOM 1646 C CA . ARG A 1 223 ? 9.909 17.428 -12.626 1.00 92.19 223 ARG A CA 1
ATOM 1647 C C . ARG A 1 223 ? 8.868 16.405 -12.190 1.00 92.19 223 ARG A C 1
ATOM 1649 O O . ARG A 1 223 ? 8.853 16.021 -11.02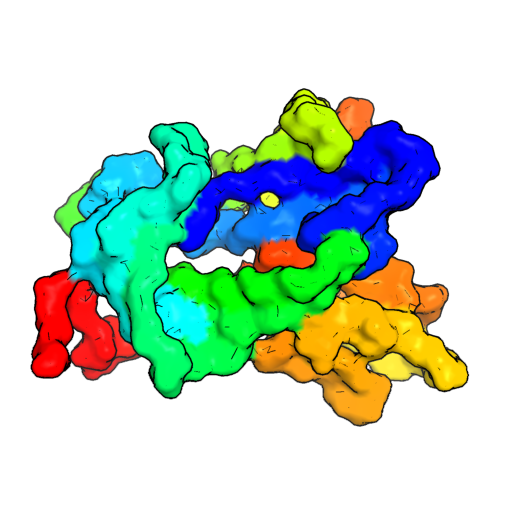3 1.00 92.19 223 ARG A O 1
ATOM 1656 N N . ARG A 1 224 ? 8.046 15.941 -13.135 1.00 95.62 224 ARG A N 1
ATOM 1657 C CA . ARG A 1 224 ? 7.153 14.789 -12.943 1.00 95.62 224 ARG A CA 1
ATOM 1658 C C . ARG A 1 224 ? 7.993 13.517 -12.812 1.00 95.62 224 ARG A C 1
ATOM 1660 O O . ARG A 1 224 ? 8.854 13.272 -13.655 1.00 95.62 224 ARG A O 1
ATOM 1667 N N . VAL A 1 225 ? 7.717 12.721 -11.787 1.00 96.94 225 VAL A N 1
ATOM 1668 C CA . VAL A 1 225 ? 8.285 11.388 -11.573 1.00 96.94 225 VAL A CA 1
ATOM 1669 C C . VAL A 1 225 ? 7.113 10.405 -11.462 1.00 96.94 225 VAL A C 1
ATOM 1671 O O . VAL A 1 225 ? 6.267 10.595 -10.585 1.00 96.94 225 VAL A O 1
ATOM 1674 N N . PRO A 1 226 ? 7.009 9.403 -12.352 1.00 96.69 226 PRO A N 1
ATOM 1675 C CA . PRO A 1 226 ? 5.922 8.428 -12.304 1.00 96.69 226 PRO A CA 1
ATOM 1676 C C . PRO A 1 226 ? 6.043 7.537 -11.063 1.00 96.69 226 PRO A C 1
ATOM 1678 O O . PRO A 1 226 ? 7.154 7.208 -10.635 1.00 96.69 226 PRO A O 1
ATOM 1681 N N . ILE A 1 227 ? 4.904 7.138 -10.497 1.00 96.75 227 ILE A N 1
ATOM 1682 C CA . ILE A 1 227 ? 4.855 6.152 -9.414 1.00 96.75 227 ILE A CA 1
ATOM 1683 C C . ILE A 1 227 ? 4.769 4.762 -10.055 1.00 96.75 227 ILE A C 1
ATOM 1685 O O . ILE A 1 227 ? 3.725 4.353 -10.553 1.00 96.75 227 ILE A O 1
ATOM 1689 N N . THR A 1 228 ? 5.878 4.025 -10.062 1.00 95.94 228 THR A N 1
ATOM 1690 C CA . THR A 1 228 ? 5.959 2.708 -10.725 1.00 95.94 228 THR A CA 1
ATOM 1691 C C . THR A 1 228 ? 5.729 1.547 -9.765 1.00 95.94 228 THR A C 1
ATOM 1693 O O . THR A 1 228 ? 5.669 0.393 -10.193 1.00 95.94 228 THR A O 1
ATOM 1696 N N . LEU A 1 229 ? 5.611 1.843 -8.465 1.00 96.25 229 LEU A N 1
ATOM 1697 C CA . LEU A 1 229 ? 5.289 0.855 -7.452 1.00 96.25 229 LEU A CA 1
ATOM 1698 C C . LEU A 1 229 ? 4.427 1.437 -6.330 1.00 96.25 229 LEU A C 1
ATOM 1700 O O . LEU A 1 229 ? 4.822 2.388 -5.654 1.00 96.25 229 LEU A O 1
ATOM 1704 N N . ARG A 1 230 ? 3.288 0.791 -6.075 1.00 94.88 230 ARG A N 1
ATOM 1705 C CA . ARG A 1 230 ? 2.473 0.980 -4.867 1.00 94.88 230 ARG A CA 1
ATOM 1706 C C . ARG A 1 230 ? 2.590 -0.265 -3.994 1.00 94.88 230 ARG A C 1
ATOM 1708 O O . ARG A 1 230 ? 2.105 -1.328 -4.369 1.00 94.88 230 ARG A O 1
ATOM 1715 N N . GLN A 1 231 ? 3.218 -0.167 -2.827 1.00 92.44 231 GLN A N 1
ATOM 1716 C CA . GLN A 1 231 ? 3.337 -1.284 -1.876 1.00 92.44 231 GLN A CA 1
ATOM 1717 C C . GLN A 1 231 ? 2.154 -1.333 -0.903 1.00 92.44 231 GLN A C 1
ATOM 1719 O O . GLN A 1 231 ? 2.306 -1.497 0.307 1.00 92.44 231 GLN A O 1
ATOM 1724 N N . SER A 1 232 ? 0.953 -1.112 -1.426 1.00 90.56 232 SER A N 1
ATOM 1725 C CA . SER A 1 232 ? -0.321 -1.140 -0.708 1.00 90.56 232 SER A CA 1
ATOM 1726 C C . SER A 1 232 ? -1.444 -1.324 -1.725 1.00 90.56 232 SER A C 1
ATOM 1728 O O . SER A 1 232 ? -1.328 -0.825 -2.842 1.00 90.56 232 SER A O 1
ATOM 1730 N N . GLY A 1 233 ? -2.513 -2.026 -1.346 1.00 91.06 233 GLY A N 1
ATOM 1731 C CA . GLY A 1 233 ? -3.700 -2.214 -2.182 1.00 91.06 233 GLY A CA 1
ATOM 173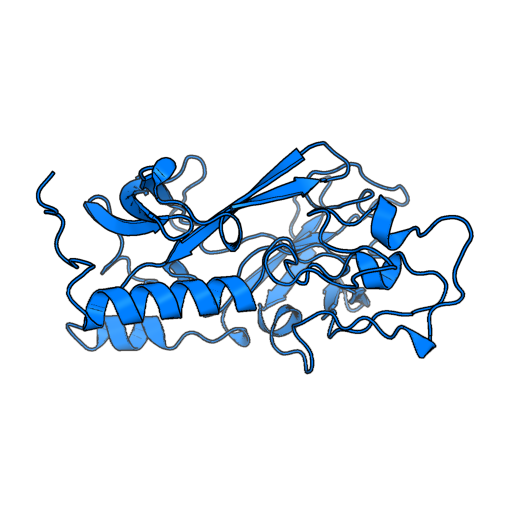2 C C . GLY A 1 233 ? -4.901 -1.493 -1.580 1.00 91.06 233 GLY A C 1
ATOM 1733 O O . GLY A 1 233 ? -5.458 -1.968 -0.592 1.00 91.06 233 GLY A O 1
ATOM 1734 N N . ARG A 1 234 ? -5.302 -0.357 -2.168 1.00 92.75 234 ARG A N 1
ATOM 1735 C CA . ARG A 1 234 ? -6.439 0.450 -1.688 1.00 92.75 234 ARG A CA 1
ATOM 1736 C C . ARG A 1 234 ? -7.749 -0.341 -1.720 1.00 92.75 234 ARG A C 1
ATOM 1738 O O . ARG A 1 234 ? -8.441 -0.378 -0.714 1.00 92.75 234 ARG A O 1
ATOM 1745 N N . THR A 1 235 ? -8.029 -1.036 -2.819 1.00 92.75 235 THR A N 1
ATOM 1746 C CA . THR A 1 235 ? -9.240 -1.857 -2.990 1.00 92.75 235 THR A CA 1
ATOM 1747 C C . THR A 1 235 ? -9.352 -2.945 -1.922 1.00 92.75 235 THR A C 1
ATOM 1749 O O . THR A 1 235 ? -10.379 -3.070 -1.268 1.00 92.75 235 THR A O 1
ATOM 1752 N N . LEU A 1 236 ? -8.265 -3.679 -1.657 1.00 93.25 236 LEU A N 1
ATOM 1753 C CA . LEU A 1 236 ? -8.253 -4.714 -0.617 1.00 93.25 236 LEU A CA 1
ATOM 1754 C C . LEU A 1 236 ? -8.428 -4.130 0.792 1.00 93.25 236 LEU A C 1
ATOM 1756 O O . LEU A 1 236 ? -9.037 -4.763 1.650 1.00 93.25 236 LEU A O 1
ATOM 1760 N N . ALA A 1 237 ? -7.914 -2.926 1.048 1.00 94.56 237 ALA A N 1
ATOM 1761 C CA . ALA A 1 237 ? -8.154 -2.242 2.313 1.00 94.56 237 ALA A CA 1
ATOM 1762 C C . ALA A 1 237 ? -9.623 -1.792 2.455 1.00 94.56 237 ALA A C 1
ATOM 1764 O O . ALA A 1 237 ? -10.193 -1.926 3.535 1.00 94.56 237 ALA A O 1
ATOM 1765 N N . GLU A 1 238 ? -10.261 -1.333 1.375 1.00 95.81 238 GLU A N 1
ATOM 1766 C CA . GLU A 1 238 ? -11.697 -1.014 1.348 1.00 95.81 238 GLU A CA 1
ATOM 1767 C C . GLU A 1 238 ? -12.566 -2.267 1.546 1.00 95.81 238 GLU A C 1
ATOM 1769 O O . GLU A 1 238 ? -13.561 -2.214 2.274 1.00 95.81 238 GLU A O 1
ATOM 1774 N N . ASP A 1 239 ? -12.164 -3.406 0.978 1.00 96.19 239 ASP A N 1
ATOM 1775 C CA . ASP A 1 239 ? -12.804 -4.698 1.233 1.00 96.19 239 ASP A CA 1
ATOM 1776 C C . ASP A 1 239 ? -12.696 -5.088 2.710 1.00 96.19 239 ASP A C 1
ATOM 1778 O O . ASP A 1 239 ? -13.694 -5.464 3.314 1.00 96.19 239 ASP A O 1
ATOM 1782 N N . LEU A 1 240 ? -11.521 -4.937 3.333 1.00 96.75 240 LEU A N 1
ATOM 1783 C CA . LEU A 1 240 ? -11.359 -5.227 4.762 1.00 96.75 240 LEU A CA 1
ATOM 1784 C C . LEU A 1 240 ? -12.240 -4.313 5.638 1.00 96.75 240 LEU A C 1
ATOM 1786 O O . LEU A 1 240 ? -12.806 -4.758 6.638 1.00 96.75 240 LEU A O 1
ATOM 1790 N N . CYS A 1 241 ? -12.402 -3.041 5.258 1.00 97.12 241 CYS A N 1
ATOM 1791 C CA . CYS A 1 241 ? -13.345 -2.135 5.917 1.00 97.12 241 CYS A CA 1
ATOM 1792 C C . CYS A 1 241 ? -14.799 -2.621 5.784 1.00 97.12 241 CYS A C 1
ATOM 1794 O O . CYS A 1 241 ? -15.577 -2.495 6.734 1.00 97.12 241 CYS A O 1
ATOM 1796 N N . ARG A 1 242 ? -15.172 -3.193 4.633 1.00 97.62 242 ARG A N 1
ATOM 1797 C CA . ARG A 1 242 ? -16.496 -3.790 4.407 1.00 97.62 242 ARG A CA 1
ATOM 1798 C C . ARG A 1 242 ? -16.700 -5.044 5.256 1.00 97.62 242 ARG A C 1
ATOM 1800 O O . ARG A 1 242 ? -17.717 -5.124 5.938 1.00 97.62 242 ARG A O 1
ATOM 1807 N N . ASP A 1 243 ? -15.712 -5.934 5.307 1.00 96.69 243 ASP A N 1
ATOM 1808 C CA . ASP A 1 243 ? -15.711 -7.120 6.172 1.00 96.69 243 ASP A CA 1
ATOM 1809 C C . ASP A 1 243 ? -15.930 -6.740 7.642 1.00 96.69 243 ASP A C 1
ATOM 1811 O O . ASP A 1 243 ? -16.752 -7.337 8.342 1.00 96.69 243 ASP A O 1
ATOM 1815 N N . LEU A 1 244 ? -15.208 -5.724 8.129 1.00 96.75 244 LEU A N 1
ATOM 1816 C CA . LEU A 1 244 ? -15.376 -5.227 9.492 1.00 96.75 244 LEU A CA 1
ATOM 1817 C C . LEU A 1 244 ? -16.782 -4.666 9.713 1.00 96.75 244 LEU A C 1
ATOM 1819 O O . LEU A 1 244 ? -17.422 -5.003 10.710 1.00 96.75 244 LEU A O 1
ATOM 1823 N N . LYS A 1 245 ? -17.280 -3.844 8.784 1.00 96.62 245 LYS A N 1
ATOM 1824 C CA . LYS A 1 245 ? -18.636 -3.290 8.853 1.00 96.62 245 LYS A CA 1
ATOM 1825 C C . LYS A 1 245 ? -19.685 -4.397 8.966 1.00 96.62 245 LYS A C 1
ATOM 1827 O O . LYS A 1 245 ? -20.558 -4.308 9.823 1.00 96.62 245 LYS A O 1
ATOM 1832 N N . GLU A 1 246 ? -19.602 -5.430 8.136 1.00 96.94 246 GLU A N 1
ATOM 1833 C CA . GLU A 1 246 ? -20.537 -6.560 8.160 1.00 96.94 246 GLU A CA 1
ATOM 1834 C C . GLU A 1 246 ? -20.479 -7.309 9.493 1.00 96.94 246 GLU A C 1
ATOM 1836 O O . GLU A 1 246 ? -21.513 -7.560 10.107 1.00 96.94 246 GLU A O 1
ATOM 1841 N N . ARG A 1 247 ? -19.280 -7.581 10.021 1.00 95.38 247 ARG A N 1
ATOM 1842 C CA . ARG A 1 247 ? -19.143 -8.241 11.330 1.00 95.38 247 ARG A CA 1
ATOM 1843 C C . ARG A 1 247 ? -19.694 -7.404 12.480 1.00 95.38 247 ARG A C 1
ATOM 1845 O O . ARG A 1 247 ? -20.242 -7.981 13.414 1.00 95.38 247 ARG A O 1
ATOM 1852 N N . VAL A 1 248 ? -19.567 -6.078 12.425 1.00 94.50 248 VAL A N 1
ATOM 1853 C CA . VAL A 1 248 ? -20.188 -5.178 13.409 1.00 94.50 248 VAL A CA 1
ATOM 1854 C C . VAL A 1 248 ? -21.712 -5.267 13.324 1.00 94.50 248 VAL A C 1
ATOM 1856 O O . VAL A 1 248 ? -22.364 -5.444 14.350 1.00 94.50 248 VAL A O 1
ATOM 1859 N N . LEU A 1 249 ? -22.284 -5.182 12.119 1.00 94.94 249 LEU A N 1
ATOM 1860 C CA . LEU A 1 249 ? -23.738 -5.226 11.914 1.00 94.94 249 LEU A CA 1
ATOM 1861 C C . LEU A 1 249 ? -24.356 -6.572 12.318 1.00 94.94 249 LEU A C 1
ATOM 1863 O O . LEU A 1 249 ? -25.456 -6.594 12.865 1.00 94.94 249 LEU A O 1
ATOM 1867 N N . ASP A 1 250 ? -23.631 -7.670 12.112 1.00 95.31 250 ASP A N 1
ATOM 1868 C CA . ASP A 1 250 ? -24.071 -9.021 12.470 1.00 95.31 250 ASP A CA 1
ATOM 1869 C C . ASP A 1 250 ? -23.774 -9.400 13.935 1.00 95.31 250 ASP A C 1
ATOM 1871 O O . ASP A 1 250 ? -24.027 -10.534 14.340 1.00 95.31 250 ASP A O 1
ATOM 1875 N N . GLY A 1 251 ? -23.172 -8.507 14.731 1.00 91.81 251 GLY A N 1
ATOM 1876 C CA . GLY A 1 251 ? -22.788 -8.788 16.122 1.00 91.81 251 GLY A CA 1
ATOM 1877 C C . GLY A 1 251 ? -21.616 -9.768 16.285 1.00 91.81 251 GLY A C 1
ATOM 1878 O O . GLY A 1 251 ? -21.375 -10.265 17.381 1.00 91.81 251 GLY A O 1
ATOM 1879 N N . ARG A 1 252 ? -20.864 -10.043 15.212 1.00 91.00 252 ARG A N 1
ATOM 1880 C CA . ARG A 1 252 ? -19.658 -10.899 15.197 1.00 91.00 252 ARG A CA 1
ATOM 1881 C C . ARG A 1 252 ? -18.366 -10.138 15.519 1.00 91.00 252 ARG A C 1
ATOM 1883 O O . ARG A 1 252 ? -17.285 -10.722 15.481 1.00 91.00 252 ARG A O 1
ATOM 1890 N N . PHE A 1 253 ? -18.457 -8.838 15.787 1.00 91.12 253 PHE A N 1
ATOM 1891 C CA . PHE A 1 253 ? -17.343 -7.991 16.201 1.00 91.12 253 PHE A CA 1
ATOM 1892 C C . PHE A 1 253 ? -17.779 -7.054 17.328 1.00 91.12 253 PHE A C 1
ATOM 1894 O O . PHE A 1 253 ? -18.728 -6.286 17.170 1.00 91.12 253 PHE A O 1
ATOM 1901 N N . THR A 1 254 ? -17.052 -7.087 18.444 1.00 83.94 254 THR A N 1
ATOM 1902 C CA . THR A 1 254 ? -17.342 -6.268 19.627 1.00 83.94 254 THR A CA 1
ATOM 1903 C C . THR A 1 254 ? -16.418 -5.056 19.670 1.00 83.94 254 THR A C 1
ATOM 1905 O O . THR A 1 254 ? -15.204 -5.195 19.549 1.00 83.94 254 THR A O 1
ATOM 1908 N N . LEU A 1 255 ? -16.989 -3.862 19.865 1.00 78.50 255 LEU A N 1
ATOM 1909 C CA . LEU A 1 255 ? -16.247 -2.591 19.919 1.00 78.50 255 LEU A CA 1
ATOM 1910 C C . LEU A 1 255 ? -15.539 -2.353 21.262 1.00 78.50 255 LEU A C 1
ATOM 1912 O O . LEU A 1 255 ? -14.589 -1.580 21.340 1.00 78.50 255 LEU A O 1
ATOM 1916 N N . THR A 1 256 ? -15.996 -3.009 22.325 1.00 69.44 256 THR A N 1
ATOM 1917 C CA . THR A 1 256 ? -15.385 -2.963 23.655 1.00 69.44 256 THR A CA 1
ATOM 1918 C C . THR A 1 256 ? -14.478 -4.174 23.846 1.00 69.44 256 THR A C 1
ATOM 1920 O O . THR A 1 256 ? -14.908 -5.305 23.622 1.00 69.44 256 THR A O 1
ATOM 1923 N N . GLY A 1 257 ? -13.229 -3.943 24.264 1.00 51.41 257 GLY A N 1
ATOM 1924 C CA . GLY A 1 257 ? -12.267 -5.001 24.576 1.00 51.41 257 GLY A CA 1
ATOM 1925 C C . GLY A 1 257 ? -12.835 -5.975 25.609 1.00 51.41 257 GLY A C 1
ATOM 1926 O O . GLY A 1 257 ? -13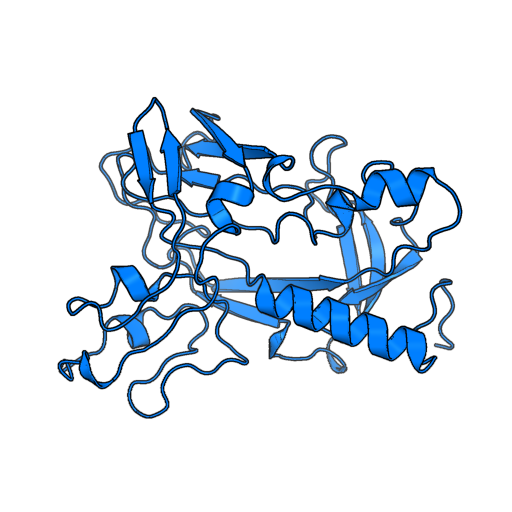.015 -5.624 26.771 1.00 51.41 257 GLY A O 1
ATOM 1927 N N . GLY A 1 258 ? -13.158 -7.181 25.153 1.00 40.97 258 GLY A N 1
ATOM 1928 C CA . GLY A 1 258 ? -13.851 -8.196 25.939 1.00 40.97 258 GLY A CA 1
ATOM 1929 C C . GLY A 1 258 ? -14.581 -9.170 25.026 1.00 40.97 258 GLY A C 1
ATOM 1930 O O . GLY A 1 258 ? -15.797 -9.299 25.108 1.00 40.97 258 GLY A O 1
ATOM 1931 N N . GLY A 1 259 ? -13.851 -9.808 24.107 1.00 36.31 259 GLY A N 1
ATOM 1932 C CA . GLY A 1 259 ? -14.336 -11.072 23.558 1.00 36.31 259 GLY A CA 1
ATOM 1933 C C . GLY A 1 259 ? -14.356 -12.106 24.684 1.00 36.31 259 GLY A C 1
ATOM 1934 O O . GLY A 1 259 ? -13.473 -12.085 25.543 1.00 36.31 259 GLY A O 1
ATOM 1935 N N . GLU A 1 260 ? -15.366 -12.972 24.709 1.00 39.34 260 GLU A N 1
ATOM 1936 C CA . GLU A 1 260 ? -15.266 -14.223 25.459 1.00 39.34 260 GLU A CA 1
ATOM 1937 C C . GLU A 1 260 ? -14.092 -15.009 24.852 1.00 39.34 260 GLU A C 1
ATOM 1939 O O . GLU A 1 260 ? -14.146 -15.393 23.683 1.00 39.34 260 GLU A O 1
ATOM 1944 N N . TRP A 1 261 ? -12.997 -15.116 25.609 1.00 40.47 261 TRP A N 1
ATOM 1945 C CA . TRP A 1 261 ? -11.809 -15.894 25.250 1.00 40.47 261 TRP A CA 1
ATOM 1946 C C . TRP A 1 261 ? -11.999 -17.358 25.634 1.00 40.47 261 TRP A C 1
ATOM 1948 O O . TRP A 1 261 ? -12.477 -17.601 26.768 1.00 40.47 261 TRP A O 1
#

Foldseek 3Di:
DKPADAKEAACDQDFAFDPQALQGHHDDLQAIGAEDQALQPVCLLCVPVPQDAFLFWKQKQLFIKTFRGWDPPADNVITDTDMDGDPVRHDDLQWFWFHGSNGIDIHMAMGGDGDCDDVSSVVSSPGGQQNAKHFYAYPVPRDTQDIDTSCLAPVFPFLAKDFALVLDPPDPDQQCCVRVGRNQADSVPGGNNSRDLSFQLNCVRGPRRRMDGRQGWDDGPNDTHTHNTYPGRNVSNVVSNVSVVVCVVVVVDDRGNDDPD

Sequence (261 aa):
AYRNYTAYINRQPSRMTTIFSVTGLQGPCREASVSGCGEINPLENDPFGLAIGAGTPVLLNGSAGLVTGEGTRSTPERPNLTVIGDIAGMQPRYMGGFRTSAGPECITSLSVAIPILDDRQVAGLRVLDEEILLPVADINTRTVLGEATYADVWQQPDREVTYHPEWCEECSACAVAAICPTGAFSRETGIDRDRCLACTACLTACPNNAFSAGEGSLRVRGRRVPITLRQSGRTLAEDLCRDLKERVLDGRFTLTGGGEW

Secondary structure (DSSP, 8-state):
-BS---EEE--SSSEEP-TT-SS-EETTTT-EEE---GGG-TTTS-TT-SS-STT-EEEETTEEEEEEEE-TT-BTTB-BEEEEE-GGG--GGGEEEEEETTEEEEEE-EEE-----SHHHHHHTT--GGGSEEEEEETTT--EEEEEETHHHH-SS--S-EE-GGG----SS-HHHHH-TT--EETTTEE-TTT----SHHHHH-TT--EE----EEEETTEEEEEEEESS-HHHHHHHHHHHHHHHHTT-S-SSS----

pLDDT: mean 92.98, std 8.44, range [36.31, 98.12]